Protein AF-A0A2E4SY79-F1 (afdb_monomer)

Solvent-accessible surface area (backbone atoms only — not comparable to full-atom values): 14184 Å² total; per-residue (Å²): 131,58,72,65,60,56,50,52,50,49,53,51,50,53,50,53,52,50,50,52,52,59,65,58,52,56,58,73,49,63,57,72,47,51,71,33,50,34,37,41,34,33,73,85,74,47,73,51,59,19,38,25,42,74,51,56,57,35,41,34,29,36,43,86,64,90,42,77,46,73,58,95,92,40,80,45,66,52,59,60,48,78,46,44,58,89,55,53,81,40,48,58,35,38,39,29,47,68,84,68,57,65,94,61,61,67,61,58,51,51,51,51,52,52,49,53,43,44,64,59,63,54,70,67,60,58,50,55,50,52,53,56,48,52,55,50,54,54,50,51,53,52,50,55,50,50,52,56,51,59,70,72,43,93,65,57,67,74,58,46,52,54,53,50,43,56,55,45,63,74,44,71,56,92,54,93,54,67,57,68,53,80,71,58,64,77,39,56,40,31,40,28,33,36,42,35,53,54,96,90,43,77,46,78,45,54,21,32,28,72,45,70,43,60,57,32,40,25,31,33,71,19,78,40,72,56,91,92,46,77,40,52,20,33,38,40,33,37,47,88,46,38,46,81,78,44,77,52,77,83,75,88,127

Secondary structure (DSSP, 8-state):
--HHHHHHHHHHHHHHHHHHHHHH---HHHHHTTTSEEEEEETTS-EEEEEEEE-SSEEEEEEEEEEEEEETTEEEEEEEEEEEGGGGGGEEEEEEETTTS-S-THHHHHHHHHHHHHHS--HHHHHHHHHHHHHHHHHHHHHHHHHHHHHHS---HHHHHHHHHHHHHTT-S---S-S--HHHHTTTTSEEEEEEEETTEEEEEEEEEEEE-SSEEEEEEEEEEETTEEEEEEEEEETTTEEEEEE------

pLDDT: mean 81.36, std 15.01, range [36.12, 97.19]

Structure (mmCIF, N/CA/C/O backbone):
data_AF-A0A2E4SY79-F1
#
_entry.id   AF-A0A2E4SY79-F1
#
loop_
_atom_site.group_PDB
_atom_site.id
_atom_site.type_symbol
_atom_site.label_atom_id
_atom_site.label_alt_id
_atom_site.label_comp_id
_atom_site.label_asym_id
_atom_site.label_entity_id
_atom_site.label_seq_id
_atom_site.pdbx_PDB_ins_code
_atom_site.Cartn_x
_atom_site.Cartn_y
_atom_site.Cartn_z
_atom_site.occupancy
_atom_site.B_iso_or_equiv
_atom_site.auth_seq_id
_atom_site.auth_comp_id
_atom_site.auth_asym_id
_atom_site.auth_atom_id
_atom_site.pdbx_PDB_model_num
ATOM 1 N N . MET A 1 1 ? 44.634 12.896 -14.868 1.00 61.62 1 MET A N 1
ATOM 2 C CA . MET A 1 1 ? 43.691 12.592 -13.773 1.00 61.62 1 MET A CA 1
ATOM 3 C C . MET A 1 1 ? 43.716 11.089 -13.598 1.00 61.62 1 MET A C 1
ATOM 5 O O . MET A 1 1 ? 43.369 10.386 -14.539 1.00 61.62 1 MET A O 1
ATOM 9 N N . ASP A 1 2 ? 44.257 10.613 -12.481 1.00 82.06 2 ASP A N 1
ATOM 10 C CA . ASP A 1 2 ? 44.567 9.194 -12.297 1.00 82.06 2 ASP A CA 1
ATOM 11 C C . ASP A 1 2 ? 43.294 8.347 -12.347 1.00 82.06 2 ASP A C 1
ATOM 13 O O . ASP A 1 2 ? 42.292 8.680 -11.710 1.00 82.06 2 ASP A O 1
ATOM 17 N N . SER A 1 3 ? 43.329 7.238 -13.092 1.00 85.19 3 SER A N 1
ATOM 18 C CA . SER A 1 3 ? 42.200 6.301 -13.237 1.00 85.19 3 SER A CA 1
ATOM 19 C C . SER A 1 3 ? 41.620 5.864 -11.883 1.00 85.19 3 SER A C 1
ATOM 21 O O . SER A 1 3 ? 40.426 5.584 -11.774 1.00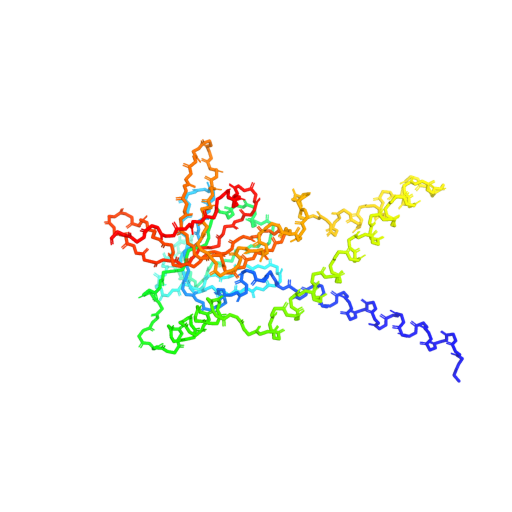 85.19 3 SER A O 1
ATOM 23 N N . PHE A 1 4 ? 42.454 5.852 -10.840 1.00 88.38 4 PHE A N 1
ATOM 24 C CA . PHE A 1 4 ? 42.055 5.587 -9.464 1.00 88.38 4 PHE A CA 1
ATOM 25 C C . PHE A 1 4 ? 41.116 6.665 -8.900 1.00 88.38 4 PHE A C 1
ATOM 27 O O . PHE A 1 4 ? 40.037 6.336 -8.409 1.00 88.38 4 PHE A O 1
ATOM 34 N N . LEU A 1 5 ? 41.467 7.949 -9.041 1.00 90.19 5 LEU A N 1
ATOM 35 C CA . LEU A 1 5 ? 40.639 9.074 -8.592 1.00 90.19 5 LEU A CA 1
ATOM 36 C C . LEU A 1 5 ? 39.273 9.062 -9.293 1.00 90.19 5 LEU A C 1
ATOM 38 O O . LEU A 1 5 ? 38.243 9.248 -8.652 1.00 90.19 5 LEU A O 1
ATOM 42 N N . PHE A 1 6 ? 39.259 8.775 -10.598 1.00 90.12 6 PHE A N 1
ATOM 43 C CA . PHE A 1 6 ? 38.022 8.673 -11.371 1.00 90.12 6 PHE A CA 1
ATOM 44 C C . PHE A 1 6 ? 37.128 7.527 -10.874 1.00 90.12 6 PHE A C 1
ATOM 46 O O . PHE A 1 6 ? 35.934 7.726 -10.660 1.00 90.12 6 PHE A O 1
ATOM 53 N N . SER A 1 7 ? 37.707 6.350 -10.607 1.00 91.06 7 SER A N 1
ATOM 54 C CA . SER A 1 7 ? 36.962 5.209 -10.058 1.00 91.06 7 SER A CA 1
ATOM 55 C C . SER A 1 7 ? 36.395 5.488 -8.660 1.00 91.06 7 SER A C 1
ATOM 57 O O . SER A 1 7 ? 35.239 5.166 -8.391 1.00 91.06 7 SER A O 1
ATOM 59 N N . LEU A 1 8 ? 37.162 6.162 -7.796 1.00 90.75 8 LEU A N 1
ATOM 60 C CA . LEU A 1 8 ? 36.735 6.537 -6.449 1.00 90.75 8 LEU A CA 1
ATOM 61 C C . LEU A 1 8 ? 35.571 7.536 -6.487 1.00 90.75 8 LEU A C 1
ATOM 63 O O . LEU A 1 8 ? 34.591 7.369 -5.758 1.00 90.75 8 LEU A O 1
ATOM 67 N N . ILE A 1 9 ? 35.655 8.537 -7.370 1.00 90.69 9 ILE A N 1
ATOM 68 C CA . ILE A 1 9 ? 34.580 9.511 -7.592 1.00 90.69 9 ILE A CA 1
ATOM 69 C C . ILE A 1 9 ? 33.321 8.797 -8.083 1.00 90.69 9 ILE A C 1
ATOM 71 O O . ILE A 1 9 ? 32.250 9.029 -7.527 1.00 90.69 9 ILE A O 1
ATOM 75 N N . ILE A 1 10 ? 33.434 7.897 -9.066 1.00 90.69 10 ILE A N 1
ATOM 76 C CA . ILE A 1 10 ? 32.281 7.147 -9.581 1.00 90.69 10 ILE A CA 1
ATOM 77 C C . ILE A 1 10 ? 31.607 6.362 -8.461 1.00 90.69 10 ILE A C 1
ATOM 79 O O . ILE A 1 10 ? 30.410 6.543 -8.256 1.00 90.69 10 ILE A O 1
ATOM 83 N N . ILE A 1 11 ? 32.359 5.548 -7.712 1.00 90.56 11 ILE A N 1
ATOM 84 C CA . ILE A 1 11 ? 31.806 4.712 -6.637 1.00 90.56 11 ILE A CA 1
ATOM 85 C C . ILE A 1 11 ? 31.107 5.584 -5.589 1.00 90.56 11 ILE A C 1
ATOM 87 O O . ILE A 1 11 ? 29.967 5.294 -5.217 1.00 90.56 11 ILE A O 1
ATOM 91 N N . SER A 1 12 ? 31.746 6.681 -5.169 1.00 87.25 12 SER A N 1
ATOM 92 C CA . SER A 1 12 ? 31.182 7.628 -4.202 1.00 87.25 12 SER A CA 1
ATOM 93 C C . SER A 1 12 ? 29.873 8.247 -4.704 1.00 87.25 12 SER A C 1
ATOM 95 O O . SER A 1 12 ? 28.855 8.173 -4.014 1.00 87.25 12 SER A O 1
ATOM 97 N N . VAL A 1 13 ? 29.854 8.762 -5.939 1.00 89.12 13 VAL A N 1
ATOM 98 C CA . VAL A 1 13 ? 28.657 9.356 -6.554 1.00 89.12 13 VAL A CA 1
ATOM 99 C C . VAL A 1 13 ? 27.539 8.323 -6.679 1.00 89.12 13 VAL A C 1
ATOM 101 O O . VAL A 1 13 ? 26.413 8.599 -6.264 1.00 89.12 13 VAL A O 1
ATOM 104 N N . THR A 1 14 ? 27.821 7.110 -7.168 1.00 84.31 14 THR A N 1
ATOM 105 C CA . THR A 1 14 ? 26.805 6.044 -7.225 1.00 84.31 14 THR A CA 1
ATOM 106 C C . THR A 1 14 ? 26.281 5.653 -5.846 1.00 84.31 14 THR A C 1
ATOM 108 O O . THR A 1 14 ? 25.086 5.396 -5.712 1.00 84.31 14 THR A O 1
ATOM 111 N N . GLY A 1 15 ? 27.127 5.655 -4.812 1.00 83.50 15 GLY A N 1
ATOM 112 C CA . GLY A 1 15 ? 26.716 5.393 -3.433 1.00 83.50 15 GLY A CA 1
ATOM 113 C C . GLY A 1 15 ? 25.751 6.454 -2.901 1.00 83.50 15 GLY A C 1
ATOM 114 O O . GLY A 1 15 ? 24.689 6.112 -2.378 1.00 83.50 15 GLY A O 1
ATOM 115 N N . VAL A 1 16 ? 26.072 7.737 -3.095 1.00 82.81 16 VAL A N 1
ATOM 116 C CA . VAL A 1 16 ? 25.221 8.866 -2.675 1.00 82.81 16 VAL A CA 1
ATOM 117 C C . VAL A 1 16 ? 23.889 8.857 -3.422 1.00 82.81 16 VAL A C 1
ATOM 119 O O . VAL A 1 16 ? 22.831 8.936 -2.797 1.00 82.81 16 VAL A O 1
ATOM 122 N N . VAL A 1 17 ? 23.920 8.693 -4.748 1.00 82.12 17 VAL A N 1
ATOM 123 C CA . VAL A 1 17 ? 22.707 8.603 -5.577 1.00 82.12 17 VAL A CA 1
ATOM 124 C C . VAL A 1 17 ? 21.850 7.411 -5.147 1.00 82.12 17 VAL A C 1
ATOM 126 O O . VAL A 1 17 ? 20.638 7.549 -4.978 1.00 82.12 17 VAL A O 1
ATOM 129 N N . GLY A 1 18 ? 22.465 6.255 -4.894 1.00 74.69 18 GLY A N 1
ATOM 130 C CA . GLY A 1 18 ? 21.771 5.065 -4.405 1.00 74.69 18 GLY A CA 1
ATOM 131 C C . GLY A 1 18 ? 21.098 5.285 -3.047 1.00 74.69 18 GLY A C 1
ATOM 132 O O . GLY A 1 18 ? 19.928 4.931 -2.875 1.00 74.69 18 GLY A O 1
ATOM 133 N N . ALA A 1 19 ? 21.797 5.913 -2.099 1.00 73.31 19 ALA A N 1
ATOM 134 C CA . ALA A 1 19 ? 21.256 6.247 -0.782 1.00 73.31 19 ALA A CA 1
ATOM 135 C C . ALA A 1 19 ? 20.090 7.243 -0.877 1.00 73.31 19 ALA A C 1
ATOM 137 O O . ALA A 1 19 ? 19.053 7.040 -0.243 1.00 73.31 19 ALA A O 1
ATOM 138 N N . PHE A 1 20 ? 20.213 8.267 -1.724 1.00 74.00 20 PHE A N 1
ATOM 139 C CA . PHE A 1 20 ? 19.167 9.263 -1.947 1.00 74.00 20 PHE A CA 1
ATOM 140 C C . PHE A 1 20 ? 17.898 8.654 -2.561 1.00 74.00 20 PHE A C 1
ATOM 142 O O . PHE A 1 20 ? 16.787 8.887 -2.073 1.00 74.00 20 PHE A O 1
ATOM 149 N N . ILE A 1 21 ? 18.053 7.809 -3.589 1.00 72.75 21 ILE A N 1
ATOM 150 C CA . ILE A 1 21 ? 16.935 7.078 -4.205 1.00 72.75 21 ILE A CA 1
ATOM 151 C C . ILE A 1 21 ? 16.250 6.193 -3.163 1.00 72.75 21 ILE A C 1
ATOM 153 O O . ILE A 1 21 ? 15.021 6.160 -3.089 1.00 72.75 21 ILE A O 1
ATOM 157 N N . LYS A 1 22 ? 17.028 5.494 -2.328 1.00 67.25 22 LYS A N 1
ATOM 158 C CA . LYS A 1 22 ? 16.493 4.626 -1.275 1.00 67.25 22 LYS A CA 1
ATOM 159 C C . LYS A 1 22 ? 15.714 5.414 -0.221 1.00 67.25 22 LYS A C 1
ATOM 161 O O . LYS A 1 22 ? 14.608 5.007 0.122 1.00 67.25 22 LYS A O 1
ATOM 166 N N . GLY A 1 23 ? 16.257 6.540 0.242 1.00 66.06 23 GLY A N 1
ATOM 167 C CA . GLY A 1 23 ? 15.618 7.419 1.226 1.00 66.06 23 GLY A CA 1
ATOM 168 C C . GLY A 1 23 ? 14.367 8.132 0.710 1.00 66.06 23 GLY A C 1
ATOM 169 O O . GLY A 1 23 ? 13.555 8.584 1.510 1.00 66.06 23 GLY A O 1
ATOM 170 N N . SER A 1 24 ? 14.177 8.189 -0.611 1.00 69.88 24 SER A N 1
ATOM 171 C CA . SER A 1 24 ? 13.020 8.829 -1.256 1.00 69.88 24 SER A CA 1
ATOM 172 C C . SER A 1 24 ? 11.986 7.830 -1.786 1.00 69.88 24 SER A C 1
ATOM 174 O O . SER A 1 24 ? 10.920 8.227 -2.269 1.00 69.88 24 SER A O 1
ATOM 176 N N . LYS A 1 25 ? 12.278 6.523 -1.733 1.00 77.56 25 LYS A N 1
ATOM 177 C CA . LYS A 1 25 ? 11.416 5.495 -2.318 1.00 77.56 25 LYS A CA 1
ATOM 178 C C . LYS A 1 25 ? 10.152 5.319 -1.479 1.00 77.56 25 LYS A C 1
ATOM 180 O O . LYS A 1 25 ? 10.198 4.845 -0.349 1.00 77.56 25 LYS A O 1
ATOM 185 N N . LYS A 1 26 ? 9.012 5.643 -2.082 1.00 84.38 26 LYS A N 1
ATOM 186 C CA . LYS A 1 26 ? 7.680 5.364 -1.535 1.00 84.38 26 LYS A CA 1
ATOM 187 C C . LYS A 1 26 ? 7.259 3.941 -1.889 1.00 84.38 26 LYS A C 1
ATOM 189 O O . LYS A 1 26 ? 7.656 3.415 -2.935 1.00 84.38 26 LYS A O 1
ATOM 194 N N . ASP A 1 27 ? 6.433 3.331 -1.045 1.00 89.00 27 ASP A N 1
ATOM 195 C CA . ASP A 1 27 ? 5.821 2.049 -1.379 1.00 89.00 27 ASP A CA 1
ATOM 196 C C . ASP A 1 27 ? 4.918 2.194 -2.616 1.00 89.00 27 ASP A C 1
ATOM 198 O O . ASP A 1 27 ? 4.186 3.176 -2.767 1.00 89.00 27 ASP A O 1
ATOM 202 N N . ARG A 1 28 ? 5.002 1.225 -3.533 1.00 87.75 28 ARG A N 1
ATOM 203 C CA . ARG A 1 28 ? 4.277 1.257 -4.811 1.00 87.75 28 ARG A CA 1
ATOM 204 C C . ARG A 1 28 ? 2.760 1.189 -4.634 1.00 87.75 28 ARG A C 1
ATOM 206 O O . ARG A 1 28 ? 2.076 1.844 -5.413 1.00 87.75 28 ARG A O 1
ATOM 213 N N . CYS A 1 29 ? 2.265 0.445 -3.641 1.00 92.19 29 CYS A N 1
ATOM 214 C CA . CYS A 1 29 ? 0.841 0.326 -3.337 1.00 92.19 29 CYS A CA 1
ATOM 215 C C . CYS A 1 29 ? 0.333 1.632 -2.736 1.00 92.19 29 CYS A C 1
ATOM 217 O O . CYS A 1 29 ? -0.613 2.210 -3.259 1.00 92.19 29 CYS A O 1
ATOM 219 N N . LEU A 1 30 ? 1.026 2.151 -1.713 1.00 93.00 30 LEU A N 1
ATOM 220 C CA . LEU A 1 30 ? 0.660 3.423 -1.085 1.00 93.00 30 LEU A CA 1
ATOM 221 C C . LEU A 1 30 ? 0.611 4.547 -2.120 1.00 93.00 30 LEU A C 1
ATOM 223 O O . LEU A 1 30 ? -0.388 5.252 -2.214 1.00 93.00 30 LEU A O 1
ATOM 227 N N . ARG A 1 31 ? 1.646 4.676 -2.961 1.00 91.62 31 ARG A N 1
ATOM 228 C CA . ARG A 1 31 ? 1.742 5.738 -3.977 1.00 91.62 31 ARG A CA 1
ATOM 229 C C . ARG A 1 31 ? 0.513 5.828 -4.891 1.00 91.62 31 ARG A C 1
ATOM 231 O O . ARG A 1 31 ? 0.231 6.917 -5.377 1.00 91.62 31 ARG A O 1
ATOM 238 N N . ILE A 1 32 ? -0.209 4.731 -5.127 1.00 90.56 32 ILE A N 1
ATOM 239 C CA . ILE A 1 32 ? -1.422 4.729 -5.961 1.00 90.56 32 ILE A CA 1
ATOM 240 C C . ILE A 1 32 ? -2.545 5.563 -5.326 1.00 90.56 32 ILE A C 1
ATOM 242 O O . ILE A 1 32 ? -3.298 6.221 -6.038 1.00 90.56 32 ILE A O 1
ATOM 246 N N . PHE A 1 33 ? -2.621 5.613 -3.996 1.00 91.75 33 PHE A N 1
ATOM 247 C CA . PHE A 1 33 ? -3.603 6.425 -3.274 1.00 91.75 33 PHE A CA 1
ATOM 248 C C . PHE A 1 33 ? -3.126 7.864 -3.007 1.00 91.75 33 PHE A C 1
ATOM 250 O O . PHE A 1 33 ? -3.771 8.614 -2.272 1.00 91.75 33 PHE A O 1
ATOM 257 N N . GLN A 1 34 ? -2.006 8.284 -3.603 1.00 90.88 34 GLN A N 1
ATOM 258 C CA . GLN A 1 34 ? -1.521 9.654 -3.478 1.00 90.88 34 GLN A CA 1
ATOM 259 C C . GLN A 1 34 ? -2.619 10.651 -3.875 1.00 90.88 34 GLN A C 1
ATOM 261 O O . GLN A 1 34 ? -3.139 10.643 -4.990 1.00 90.88 34 GLN A O 1
ATOM 266 N N . SER A 1 35 ? -2.934 11.545 -2.945 1.00 89.50 35 SER A N 1
ATOM 267 C CA . SER A 1 35 ? -3.929 12.605 -3.070 1.00 89.50 35 SER A CA 1
ATOM 268 C C . SER A 1 35 ? -5.374 12.130 -3.296 1.00 89.50 35 SER A C 1
ATOM 270 O O . SER A 1 35 ? -6.184 12.942 -3.758 1.00 89.50 35 SER A O 1
ATOM 272 N N . ARG A 1 36 ? -5.714 10.875 -2.967 1.00 89.25 36 ARG A N 1
ATOM 273 C CA . ARG A 1 36 ? -7.099 10.359 -2.920 1.00 89.25 36 ARG A CA 1
ATOM 274 C C . ARG A 1 36 ? -7.715 10.563 -1.537 1.00 89.25 36 ARG A C 1
ATOM 276 O O . ARG A 1 36 ? -6.980 10.607 -0.543 1.00 89.25 36 ARG A O 1
ATOM 283 N N . LYS A 1 37 ? -9.043 10.669 -1.453 1.00 91.12 37 LYS A N 1
ATOM 284 C CA . LYS A 1 37 ? -9.735 10.594 -0.159 1.00 91.12 37 LYS A CA 1
ATOM 285 C C . LYS A 1 37 ? -9.720 9.153 0.340 1.00 91.12 37 LYS A C 1
ATOM 287 O O . LYS A 1 37 ? -10.104 8.228 -0.377 1.00 91.12 37 LYS A O 1
ATOM 292 N N . CYS A 1 38 ? -9.227 8.971 1.556 1.00 93.00 38 CYS A N 1
ATOM 293 C CA . CYS A 1 38 ? -9.005 7.664 2.152 1.00 93.00 38 CYS A CA 1
ATOM 294 C C . CYS A 1 38 ? -9.477 7.646 3.606 1.00 93.00 38 CYS A C 1
ATOM 296 O O . CYS A 1 38 ? -9.462 8.665 4.294 1.00 93.00 38 CYS A O 1
ATOM 298 N N . HIS A 1 39 ? -9.833 6.455 4.064 1.00 94.31 39 HIS A N 1
ATOM 299 C CA . HIS A 1 39 ? -10.080 6.095 5.448 1.00 94.31 39 HIS A CA 1
ATOM 300 C C . HIS A 1 39 ? -8.962 5.152 5.886 1.00 94.31 39 HIS A C 1
ATOM 302 O O . HIS A 1 39 ? -8.778 4.077 5.314 1.00 94.31 39 HIS A O 1
ATOM 308 N N . LEU A 1 40 ? -8.200 5.577 6.878 1.00 95.88 40 LEU A N 1
ATOM 309 C CA . LEU A 1 40 ? -7.150 4.822 7.533 1.00 95.88 40 LEU A CA 1
ATOM 310 C C . LEU A 1 40 ? -7.745 4.135 8.759 1.00 95.88 40 LEU A C 1
ATOM 312 O O . LEU A 1 40 ? -8.204 4.812 9.678 1.00 95.88 40 LEU A O 1
ATOM 316 N N . TYR A 1 41 ? -7.745 2.806 8.740 1.00 95.06 41 TYR A N 1
ATOM 317 C CA . TYR A 1 41 ? -8.170 1.966 9.855 1.00 95.06 41 TYR A CA 1
ATOM 318 C C . TYR A 1 41 ? -6.930 1.545 10.637 1.00 95.06 41 TYR A C 1
ATOM 320 O O . TYR A 1 41 ? -6.019 0.940 10.059 1.00 95.06 41 TYR A O 1
ATOM 328 N N . LEU A 1 42 ? -6.900 1.882 11.923 1.00 94.25 42 LEU A N 1
ATOM 329 C CA . LEU A 1 42 ? -5.815 1.556 12.842 1.00 94.25 42 LEU A CA 1
ATOM 330 C C . LEU A 1 42 ? -6.229 0.447 13.820 1.00 94.25 42 LEU A C 1
ATOM 332 O O . LEU A 1 42 ? -7.410 0.271 14.120 1.00 94.25 42 LEU A O 1
ATOM 336 N N . SER A 1 43 ? -5.246 -0.273 14.359 1.00 91.06 43 SER A N 1
ATOM 337 C CA . SER A 1 43 ? -5.446 -1.406 15.276 1.00 91.06 43 SER A CA 1
ATOM 338 C C . SER A 1 43 ? -6.105 -1.029 16.603 1.00 91.06 43 SER A C 1
ATOM 340 O O . SER A 1 43 ? -6.680 -1.870 17.288 1.00 91.06 43 SER A O 1
ATOM 342 N N . ASN A 1 44 ? -6.048 0.248 16.977 1.00 87.94 44 ASN A N 1
ATOM 343 C CA . ASN A 1 44 ? -6.735 0.804 18.142 1.00 87.94 44 ASN A CA 1
ATOM 344 C C . ASN A 1 44 ? -8.233 1.086 17.884 1.00 87.94 44 ASN A C 1
ATOM 346 O O . ASN A 1 44 ? -8.876 1.747 18.696 1.00 87.94 44 ASN A O 1
ATOM 350 N N . SER A 1 45 ? -8.794 0.591 16.773 1.00 84.31 45 SER A N 1
ATOM 351 C CA . SER A 1 45 ? -10.166 0.856 16.312 1.00 84.31 45 SER A CA 1
ATOM 352 C C . SER A 1 45 ? -10.450 2.314 15.928 1.00 84.31 45 SER A C 1
ATOM 354 O O . SER A 1 45 ? -11.605 2.670 15.680 1.00 84.31 45 SER A O 1
ATOM 356 N N . GLU A 1 46 ? -9.428 3.169 15.834 1.00 90.12 46 GLU A N 1
ATOM 357 C CA . GLU A 1 46 ? -9.590 4.517 15.301 1.00 90.12 46 GLU A CA 1
ATOM 358 C C . GLU A 1 46 ? -9.681 4.487 13.773 1.00 90.12 46 GLU A C 1
ATOM 360 O O . GLU A 1 46 ? -8.951 3.774 13.077 1.00 90.12 46 GLU A O 1
ATOM 365 N N . ILE A 1 47 ? -10.594 5.303 13.243 1.00 92.94 47 ILE A N 1
ATOM 366 C CA . ILE A 1 47 ? -10.749 5.520 11.807 1.00 92.94 47 ILE A CA 1
ATOM 367 C C . ILE A 1 47 ? -10.480 6.990 11.533 1.00 92.94 47 ILE A C 1
ATOM 369 O O . ILE A 1 47 ? -11.249 7.868 11.932 1.00 92.94 47 ILE A O 1
ATOM 373 N N . ILE A 1 48 ? -9.395 7.251 10.818 1.00 93.81 48 ILE A N 1
ATOM 374 C CA . ILE A 1 48 ? -8.958 8.599 10.463 1.00 93.81 48 ILE A CA 1
ATOM 375 C C . ILE A 1 48 ? -9.185 8.769 8.973 1.00 93.81 48 ILE A C 1
ATOM 377 O O . ILE A 1 48 ? -8.782 7.928 8.176 1.00 93.81 48 ILE A O 1
ATOM 381 N N . TRP A 1 49 ? -9.847 9.841 8.569 1.00 92.69 49 TRP A N 1
ATOM 382 C CA . TRP A 1 49 ? -10.257 10.017 7.185 1.00 92.69 49 TRP A CA 1
ATOM 383 C C . TRP A 1 49 ? -9.816 11.384 6.666 1.00 92.69 49 TRP A C 1
ATOM 385 O O . TRP A 1 49 ? -9.740 12.352 7.415 1.00 92.69 49 TRP A O 1
ATOM 395 N N . GLY A 1 50 ? -9.459 11.452 5.388 1.00 92.44 50 GLY A N 1
ATOM 396 C CA . GLY A 1 50 ? -8.928 12.670 4.785 1.00 92.44 50 GLY A CA 1
ATOM 397 C C . GLY A 1 50 ? -8.266 12.412 3.440 1.00 92.44 50 GLY A C 1
ATOM 398 O O . GLY A 1 50 ? -8.288 11.302 2.903 1.00 92.44 50 GLY A O 1
ATOM 399 N N . LYS A 1 51 ? -7.660 13.448 2.870 1.00 93.12 51 LYS A N 1
ATOM 400 C CA . LYS A 1 51 ? -6.887 13.341 1.633 1.00 93.12 51 LYS A CA 1
ATOM 401 C C . LYS A 1 51 ? -5.471 12.882 1.952 1.00 93.12 51 LYS A C 1
ATOM 403 O O . LYS A 1 51 ? -4.748 13.566 2.673 1.00 93.12 51 LYS A O 1
ATOM 408 N N . MET A 1 52 ? -5.075 11.737 1.403 1.00 94.19 52 MET A N 1
ATOM 409 C CA . MET A 1 52 ? -3.810 11.103 1.765 1.00 94.19 52 MET A CA 1
ATOM 410 C C . MET A 1 52 ? -2.628 11.655 0.960 1.00 94.19 52 MET A C 1
ATOM 412 O O . MET A 1 52 ? -2.685 11.748 -0.263 1.00 94.19 52 MET A O 1
ATOM 416 N N . TYR A 1 53 ? -1.516 11.952 1.622 1.00 94.25 53 TYR A N 1
ATOM 417 C CA . TYR A 1 53 ? -0.238 12.304 1.014 1.00 94.25 53 TYR A CA 1
ATOM 418 C C . TYR A 1 53 ? 0.856 11.425 1.603 1.00 94.25 53 TYR A C 1
ATOM 420 O O . TYR A 1 53 ? 0.972 11.274 2.813 1.00 94.25 53 TYR A O 1
ATOM 428 N N . ILE A 1 54 ? 1.671 10.825 0.740 1.00 92.06 54 ILE A N 1
ATOM 429 C CA . ILE A 1 54 ? 2.697 9.879 1.172 1.00 92.06 54 ILE A CA 1
ATOM 430 C C . ILE A 1 54 ? 4.063 10.506 0.974 1.00 92.06 54 ILE A C 1
ATOM 432 O O . ILE A 1 54 ? 4.399 10.978 -0.118 1.00 92.06 54 ILE A O 1
ATOM 436 N N . THR A 1 55 ? 4.882 10.449 2.012 1.00 88.12 55 THR A N 1
ATOM 437 C CA . THR A 1 55 ? 6.316 10.736 1.959 1.00 88.12 55 THR A CA 1
ATOM 438 C C . THR A 1 55 ? 7.097 9.430 2.119 1.00 88.12 55 THR A C 1
ATOM 440 O O . THR A 1 55 ? 6.514 8.349 2.180 1.00 88.12 55 THR A O 1
ATOM 443 N N . SER A 1 56 ? 8.427 9.480 2.122 1.00 82.38 56 SER A N 1
ATOM 444 C CA . SER A 1 56 ? 9.229 8.273 2.357 1.00 82.38 56 SER A CA 1
ATOM 445 C C . SER A 1 56 ? 9.130 7.744 3.793 1.00 82.38 56 SER A C 1
ATOM 447 O O . SER A 1 56 ? 9.328 6.546 4.007 1.00 82.38 56 SER A O 1
ATOM 449 N N . ASN A 1 57 ? 8.797 8.614 4.753 1.00 86.12 57 ASN A N 1
ATOM 450 C CA . ASN A 1 57 ? 8.849 8.318 6.187 1.00 86.12 57 ASN A CA 1
ATOM 451 C C . ASN A 1 57 ? 7.516 8.523 6.922 1.00 86.12 57 ASN A C 1
ATOM 453 O O . ASN A 1 57 ? 7.459 8.265 8.122 1.00 86.12 57 ASN A O 1
ATOM 457 N N . ALA A 1 58 ? 6.466 8.984 6.241 1.00 92.12 58 ALA A N 1
ATOM 458 C CA . ALA A 1 58 ? 5.161 9.213 6.851 1.00 92.12 58 ALA A CA 1
ATOM 459 C C . ALA A 1 58 ? 4.016 9.178 5.829 1.00 92.12 58 ALA A C 1
ATOM 461 O O . ALA A 1 58 ? 4.213 9.435 4.633 1.00 92.12 58 ALA A O 1
ATOM 462 N N . ILE A 1 59 ? 2.814 8.910 6.331 1.00 95.06 59 ILE A N 1
ATOM 463 C CA . ILE A 1 59 ? 1.535 9.146 5.664 1.00 95.06 59 ILE A CA 1
ATOM 464 C C . ILE A 1 59 ? 0.875 10.340 6.352 1.00 95.06 59 ILE A C 1
ATOM 466 O O . ILE A 1 59 ? 0.707 10.345 7.564 1.00 95.06 59 ILE A O 1
ATOM 470 N N . GLU A 1 60 ? 0.482 11.342 5.580 1.00 95.94 60 GLU A N 1
ATOM 471 C CA . GLU A 1 60 ? -0.301 12.481 6.048 1.00 95.94 60 GLU A CA 1
ATOM 472 C C . GLU A 1 60 ? -1.736 12.355 5.527 1.00 95.94 60 GLU A C 1
ATOM 474 O O . GLU A 1 60 ? -1.952 12.136 4.335 1.00 95.94 60 GLU A O 1
ATOM 479 N N . LEU A 1 61 ? -2.725 12.519 6.399 1.00 95.69 61 LEU A N 1
ATOM 480 C CA . LEU A 1 61 ? -4.134 12.664 6.046 1.00 95.69 61 LEU A CA 1
ATOM 481 C C . LEU A 1 61 ? -4.550 14.097 6.333 1.00 95.69 61 LEU A C 1
ATOM 483 O O . LEU A 1 61 ? -4.687 14.483 7.489 1.00 95.69 61 LEU A O 1
ATOM 487 N N . GLN A 1 62 ? -4.747 14.886 5.282 1.00 94.50 62 GLN A N 1
ATOM 488 C CA . GLN A 1 62 ? -5.304 16.230 5.412 1.00 94.50 62 GLN A CA 1
ATOM 489 C C . GLN A 1 62 ? -6.814 16.125 5.576 1.00 94.50 62 GLN A C 1
ATOM 491 O O . GLN A 1 62 ? -7.491 15.545 4.721 1.00 94.50 62 GLN A O 1
ATOM 496 N N . PHE A 1 63 ? -7.336 16.671 6.667 1.00 92.94 63 PHE A N 1
ATOM 497 C CA . PHE A 1 63 ? -8.768 16.670 6.922 1.00 92.94 63 PHE A CA 1
ATOM 498 C C . PHE A 1 63 ? -9.479 17.579 5.922 1.00 92.94 63 PHE A C 1
ATOM 500 O O . PHE A 1 63 ? -8.969 18.645 5.577 1.00 92.94 63 PHE A O 1
ATOM 507 N N . THR A 1 64 ? -10.645 17.155 5.429 1.00 84.00 64 THR A N 1
ATOM 508 C CA . THR A 1 64 ? -11.469 18.030 4.578 1.00 84.00 64 THR A CA 1
ATOM 509 C C . THR A 1 64 ? -12.441 18.870 5.395 1.00 84.00 64 THR A C 1
ATOM 511 O O . THR A 1 64 ? -12.826 19.942 4.939 1.00 84.00 64 THR A O 1
ATOM 514 N N . ASP A 1 65 ? -12.791 18.410 6.599 1.00 84.50 65 ASP A N 1
ATOM 515 C CA . ASP A 1 65 ? -13.683 19.118 7.513 1.00 84.50 65 ASP A CA 1
ATOM 516 C C . ASP A 1 65 ? -12.895 19.774 8.653 1.00 84.50 65 ASP A C 1
ATOM 518 O O . ASP A 1 65 ? -11.723 19.482 8.895 1.00 84.50 65 ASP A O 1
ATOM 522 N N . ILE A 1 66 ? -13.541 20.691 9.372 1.00 83.56 66 ILE A N 1
ATOM 523 C CA . ILE A 1 66 ? -12.922 21.401 10.493 1.00 83.56 66 ILE A CA 1
ATOM 524 C C . ILE A 1 66 ? -12.934 20.503 11.736 1.00 83.56 66 ILE A C 1
ATOM 526 O O . ILE A 1 66 ? -13.990 20.229 12.304 1.00 83.56 66 ILE A O 1
ATOM 530 N N . HIS A 1 67 ? -11.753 20.120 12.223 1.00 84.56 67 HIS A N 1
ATOM 531 C CA . HIS A 1 67 ? -11.597 19.349 13.459 1.00 84.56 67 HIS A CA 1
ATOM 532 C C . HIS A 1 67 ? -11.212 20.252 14.638 1.00 84.56 67 HIS A C 1
ATOM 534 O O . HIS A 1 67 ? -10.033 20.373 14.977 1.00 84.56 67 HIS A O 1
ATOM 540 N N . LYS A 1 68 ? -12.209 20.878 15.276 1.00 86.00 68 LYS A N 1
ATOM 541 C CA . LYS A 1 68 ? -12.015 21.705 16.481 1.00 86.00 68 LYS A CA 1
ATOM 542 C C . LYS A 1 68 ? -11.590 20.859 17.684 1.00 86.00 68 LYS A C 1
ATOM 544 O O . LYS A 1 68 ? -12.170 19.805 17.946 1.00 86.00 68 LYS A O 1
ATOM 549 N N . LYS A 1 69 ? -10.604 21.339 18.434 1.00 87.38 69 LYS A N 1
ATOM 550 C CA . LYS A 1 69 ? -10.114 20.760 19.688 1.00 87.38 69 LYS A CA 1
ATOM 551 C C . LYS A 1 69 ? -9.770 21.882 20.660 1.00 87.38 69 LYS A C 1
ATOM 553 O O . LYS A 1 69 ? -9.260 22.917 20.249 1.00 87.38 69 LYS A O 1
ATOM 558 N N . THR A 1 70 ? -9.976 21.609 21.940 1.00 86.12 70 THR A N 1
ATOM 559 C CA . THR A 1 70 ? -9.550 22.481 23.036 1.00 86.12 70 THR A CA 1
ATOM 560 C C . THR A 1 70 ? -8.490 21.742 23.843 1.00 86.12 70 THR A C 1
ATOM 562 O O . THR A 1 70 ? -8.659 20.560 24.163 1.00 86.12 70 THR A O 1
ATOM 565 N N . PHE A 1 71 ? -7.371 22.400 24.132 1.00 88.12 71 PHE A N 1
ATOM 566 C CA . PHE A 1 71 ? -6.327 21.885 25.018 1.00 88.12 71 PHE A CA 1
ATOM 567 C C . PHE A 1 71 ? -5.766 23.039 25.842 1.00 88.12 71 PHE A C 1
ATOM 569 O O . PHE A 1 71 ? -5.362 24.044 25.265 1.00 88.12 71 PHE A O 1
ATOM 576 N N . ASN A 1 72 ? -5.744 22.890 27.169 1.00 88.38 72 ASN A N 1
ATOM 577 C CA . ASN A 1 72 ? -5.335 23.943 28.106 1.00 88.38 72 ASN A CA 1
ATOM 578 C C . ASN A 1 72 ? -6.013 25.299 27.808 1.00 88.38 72 ASN A C 1
ATOM 580 O O . ASN A 1 72 ? -5.328 26.304 27.652 1.00 88.38 72 ASN A O 1
ATOM 584 N N . ASP A 1 73 ? -7.343 25.295 27.652 1.00 90.44 73 ASP A N 1
ATOM 585 C CA . ASP A 1 73 ? -8.177 26.475 27.349 1.00 90.44 73 ASP A CA 1
ATOM 586 C C . ASP A 1 73 ? -7.867 27.200 26.023 1.00 90.44 73 ASP A C 1
ATOM 588 O O . ASP A 1 73 ? -8.376 28.290 25.766 1.00 90.44 73 ASP A O 1
ATOM 592 N N . ILE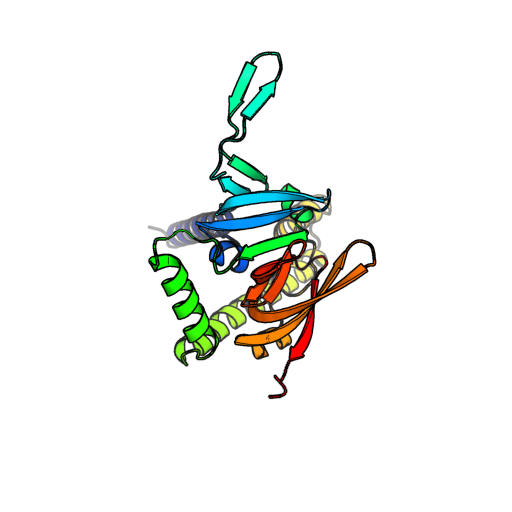 A 1 74 ? -7.066 26.587 25.145 1.00 89.00 74 ILE A N 1
ATOM 593 C CA . ILE A 1 74 ? -6.786 27.090 23.799 1.00 89.00 74 ILE A CA 1
ATOM 594 C C . ILE A 1 74 ? -7.562 26.260 22.781 1.00 89.00 74 ILE A C 1
ATOM 596 O O . ILE A 1 74 ? -7.368 25.044 22.668 1.00 89.00 74 ILE A O 1
ATOM 600 N N . ASP A 1 75 ? -8.397 26.941 22.001 1.00 90.31 75 ASP A N 1
ATOM 601 C CA . ASP A 1 75 ? -9.094 26.364 20.859 1.00 90.31 75 ASP A CA 1
ATOM 602 C C . ASP A 1 75 ? -8.199 26.366 19.619 1.00 90.31 75 ASP A C 1
ATOM 604 O O . ASP A 1 75 ? -7.636 27.387 19.220 1.00 90.31 75 ASP A O 1
ATOM 608 N N . TYR A 1 76 ? -8.097 25.213 18.967 1.00 88.69 76 TYR A N 1
ATOM 609 C CA . TYR A 1 76 ? -7.382 25.061 17.707 1.00 88.69 76 TYR A CA 1
ATOM 610 C C . TYR A 1 76 ? -8.099 24.081 16.780 1.00 88.69 76 TYR A C 1
ATOM 612 O O . TYR A 1 76 ? -8.899 23.242 17.195 1.00 88.69 76 TYR A O 1
ATOM 620 N N . ASN A 1 77 ? -7.783 24.176 15.491 1.00 90.06 77 ASN A N 1
ATOM 621 C CA . ASN A 1 77 ? -8.269 23.247 14.479 1.00 90.06 77 ASN A CA 1
ATOM 622 C C . ASN A 1 77 ? -7.139 22.300 14.093 1.00 90.06 77 ASN A C 1
ATOM 624 O O . ASN A 1 77 ? -6.066 22.747 13.686 1.00 90.06 77 ASN A O 1
ATOM 628 N N . LYS A 1 78 ? -7.375 20.991 14.174 1.00 90.62 78 LYS A N 1
ATOM 629 C CA . LYS A 1 78 ? -6.477 20.031 13.535 1.00 90.62 78 LYS A CA 1
ATOM 630 C C . LYS A 1 78 ? -6.653 20.132 12.021 1.00 90.62 78 LYS A C 1
ATOM 632 O O . LYS A 1 78 ? -7.777 20.095 11.529 1.00 90.62 78 LYS A O 1
ATOM 637 N N . VAL A 1 79 ? -5.541 20.249 11.301 1.00 92.25 79 VAL A N 1
ATOM 638 C CA . VAL A 1 79 ? -5.522 20.351 9.829 1.00 92.25 79 VAL A CA 1
ATOM 639 C C . VAL A 1 79 ? -5.220 18.999 9.189 1.00 92.25 79 VAL A C 1
ATOM 641 O O . VAL A 1 79 ? -5.737 18.673 8.123 1.00 92.25 79 VAL A O 1
ATOM 644 N N . ASN A 1 80 ? -4.394 18.193 9.847 1.00 94.44 80 ASN A N 1
ATOM 645 C CA . ASN A 1 80 ? -4.000 16.887 9.362 1.00 94.44 80 ASN A CA 1
ATOM 646 C C . ASN A 1 80 ? -3.729 15.911 10.512 1.00 94.44 80 ASN A C 1
ATOM 648 O O . ASN A 1 80 ? -3.668 16.274 11.691 1.00 94.44 80 ASN A O 1
ATOM 652 N N . TYR A 1 81 ? -3.566 14.655 10.126 1.00 94.69 81 TYR A N 1
ATOM 653 C CA . TYR A 1 81 ? -2.994 13.593 10.932 1.00 94.69 81 TYR A CA 1
ATOM 654 C C . TYR A 1 81 ? -1.754 13.056 10.223 1.00 94.69 81 TYR A C 1
ATOM 656 O O . TYR A 1 81 ? -1.784 12.847 9.010 1.00 94.69 81 TYR A O 1
ATOM 664 N N . ILE A 1 82 ? -0.670 12.843 10.963 1.00 96.12 82 ILE A N 1
ATOM 665 C CA . ILE A 1 82 ? 0.588 12.321 10.430 1.00 96.12 82 ILE A CA 1
ATOM 666 C C . ILE A 1 82 ? 0.852 10.988 11.118 1.00 96.12 82 ILE A C 1
ATOM 668 O O . ILE A 1 82 ? 1.004 10.954 12.333 1.00 96.12 82 ILE A O 1
ATOM 672 N N . LEU A 1 83 ? 0.918 9.924 10.324 1.00 95.31 83 LEU A N 1
ATOM 673 C CA . LEU A 1 83 ? 1.340 8.597 10.744 1.00 95.31 83 LEU A CA 1
ATOM 674 C C . LEU A 1 83 ? 2.785 8.389 10.303 1.00 95.31 83 LEU A C 1
ATOM 676 O O . LEU A 1 83 ? 3.074 8.365 9.099 1.00 95.31 83 LEU A O 1
ATOM 680 N N . TYR A 1 84 ? 3.704 8.239 11.246 1.00 93.62 84 TYR A N 1
ATOM 681 C CA . TYR A 1 84 ? 5.101 7.974 10.938 1.00 93.62 84 TYR A CA 1
ATOM 682 C C . TYR A 1 84 ? 5.316 6.510 10.571 1.00 93.62 84 TYR A C 1
ATOM 684 O O . TYR A 1 84 ? 4.565 5.612 10.940 1.00 93.62 84 TYR A O 1
ATOM 692 N N . LYS A 1 85 ? 6.392 6.242 9.831 1.00 89.12 85 LYS A N 1
ATOM 693 C CA . LYS A 1 85 ? 6.720 4.897 9.345 1.00 89.12 85 LYS A CA 1
ATOM 694 C C . LYS A 1 85 ? 6.845 3.852 10.459 1.00 89.12 85 LYS A C 1
ATOM 696 O O . LYS A 1 85 ? 6.527 2.692 10.224 1.00 89.12 85 LYS A O 1
ATOM 701 N N . THR A 1 86 ? 7.298 4.251 11.646 1.00 89.25 86 THR A N 1
ATOM 702 C CA . THR A 1 86 ? 7.375 3.384 12.836 1.00 89.25 86 THR A CA 1
ATOM 703 C C . THR A 1 86 ? 6.002 2.910 13.308 1.00 89.25 86 THR A C 1
ATOM 705 O O . THR A 1 86 ? 5.897 1.828 13.869 1.00 89.25 86 THR A O 1
ATOM 708 N N . GLU A 1 87 ? 4.954 3.682 13.026 1.00 91.00 87 GLU A N 1
ATOM 709 C CA . GLU A 1 87 ? 3.564 3.410 13.405 1.00 91.00 87 GLU A CA 1
ATOM 710 C C . GLU A 1 87 ? 2.811 2.652 12.295 1.00 91.00 87 GLU A C 1
ATOM 712 O O . GLU A 1 87 ? 1.661 2.267 12.463 1.00 91.00 87 GLU A O 1
ATOM 717 N N . PHE A 1 88 ? 3.441 2.360 11.146 1.00 90.62 88 PHE A N 1
ATOM 718 C CA . PHE A 1 88 ? 2.767 1.648 10.046 1.00 90.62 88 PHE A CA 1
ATOM 719 C C . PHE A 1 88 ? 2.325 0.229 10.412 1.00 90.62 88 PHE A C 1
ATOM 721 O O . PHE A 1 88 ? 1.457 -0.331 9.744 1.00 90.62 88 PHE A O 1
ATOM 728 N N . VAL A 1 89 ? 2.911 -0.356 11.459 1.00 89.62 89 VAL A N 1
ATOM 729 C CA . VAL A 1 89 ? 2.483 -1.650 12.004 1.00 89.62 89 VAL A CA 1
ATOM 730 C C . VAL A 1 89 ? 1.045 -1.611 12.533 1.00 89.62 89 VAL A C 1
ATOM 732 O O . VAL A 1 89 ? 0.374 -2.639 12.517 1.00 89.62 89 VAL A O 1
ATOM 735 N N . GLU A 1 90 ? 0.564 -0.431 12.935 1.00 92.38 90 GLU A N 1
ATOM 736 C CA . GLU A 1 90 ? -0.789 -0.204 13.450 1.00 92.38 90 GLU A CA 1
ATOM 737 C C . GLU A 1 90 ? -1.833 -0.115 12.335 1.00 92.38 90 GLU A C 1
ATOM 739 O O . GLU A 1 90 ? -3.029 -0.156 12.608 1.00 92.38 90 GLU A O 1
ATOM 744 N N . ILE A 1 91 ? -1.415 -0.003 11.068 1.00 94.69 91 ILE A N 1
ATOM 74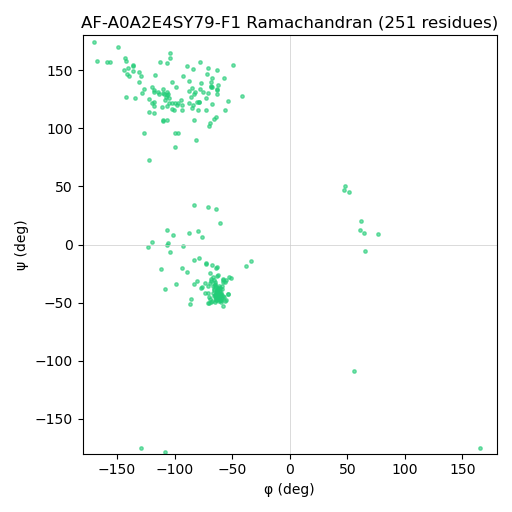5 C CA . ILE A 1 91 ? -2.346 0.042 9.941 1.00 94.69 91 ILE A CA 1
ATOM 746 C C . ILE A 1 91 ? -3.018 -1.322 9.813 1.00 94.69 91 ILE A C 1
ATOM 748 O O . ILE A 1 91 ? -2.360 -2.322 9.539 1.00 94.69 91 ILE A O 1
ATOM 752 N N . GLU A 1 92 ? -4.343 -1.360 9.912 1.00 95.12 92 GLU A N 1
ATOM 753 C CA . GLU A 1 92 ? -5.121 -2.548 9.567 1.00 95.12 92 GLU A CA 1
ATOM 754 C C . GLU A 1 92 ? -5.433 -2.585 8.076 1.00 95.12 92 GLU A C 1
ATOM 756 O O . GLU A 1 92 ? -5.287 -3.621 7.433 1.00 95.12 92 GLU A O 1
ATOM 761 N N . LYS A 1 93 ? -5.891 -1.458 7.522 1.00 95.75 93 LYS A N 1
ATOM 762 C CA . LYS A 1 93 ? -6.191 -1.272 6.096 1.00 95.75 93 LYS A CA 1
ATOM 763 C C . LYS A 1 93 ? -6.389 0.206 5.773 1.00 95.75 93 LYS A C 1
ATOM 765 O O . LYS A 1 93 ? -6.732 1.012 6.636 1.00 95.75 93 LYS A O 1
ATOM 770 N N . ILE A 1 94 ? -6.221 0.555 4.503 1.00 96.56 94 ILE A N 1
ATOM 771 C CA . ILE A 1 94 ? -6.520 1.887 3.969 1.00 96.56 94 ILE A CA 1
ATOM 772 C C . ILE A 1 94 ? -7.580 1.719 2.889 1.00 96.56 94 ILE A C 1
ATOM 774 O O . ILE A 1 94 ? -7.358 0.997 1.921 1.00 96.56 94 ILE A O 1
ATOM 778 N N . VAL A 1 95 ? -8.721 2.382 3.048 1.00 95.38 95 VAL A N 1
ATOM 779 C CA . VAL A 1 95 ? -9.890 2.254 2.170 1.00 95.38 95 VAL A CA 1
ATOM 780 C C . VAL A 1 95 ? -10.115 3.569 1.434 1.00 95.38 95 VAL A C 1
ATOM 782 O O . VAL A 1 95 ? -10.180 4.621 2.061 1.00 95.38 95 VAL A O 1
ATOM 785 N N . SER A 1 96 ? -10.264 3.531 0.115 1.00 93.12 96 SER A N 1
ATOM 786 C CA . SER A 1 96 ? -10.644 4.685 -0.704 1.00 93.12 96 SER A CA 1
ATOM 787 C C . SER A 1 96 ? -11.922 4.355 -1.468 1.00 93.12 96 SER A C 1
ATOM 789 O O . SER A 1 96 ? -11.944 3.447 -2.297 1.00 93.12 96 SER A O 1
ATOM 791 N N . PHE A 1 97 ? -13.010 5.055 -1.155 1.00 90.06 97 PHE A N 1
ATOM 792 C CA . PHE A 1 97 ? -14.316 4.823 -1.771 1.00 90.06 97 PHE A CA 1
ATOM 793 C C . PHE A 1 97 ? -14.383 5.440 -3.169 1.00 90.06 97 PHE A C 1
ATOM 795 O O . PHE A 1 97 ? -14.031 6.608 -3.346 1.00 90.06 97 PHE A O 1
ATOM 802 N N . VAL A 1 98 ? -14.892 4.681 -4.146 1.00 82.31 98 VAL A N 1
ATOM 803 C CA . VAL A 1 98 ? -14.899 5.078 -5.569 1.00 82.31 98 VAL A CA 1
ATOM 804 C C . VAL A 1 98 ? -15.646 6.392 -5.812 1.00 82.31 98 VAL A C 1
ATOM 806 O O . VAL A 1 98 ? -15.216 7.200 -6.628 1.00 82.31 98 VAL A O 1
ATOM 809 N N . ASN A 1 99 ? -16.720 6.633 -5.058 1.00 71.00 99 ASN A N 1
ATOM 810 C CA . ASN A 1 99 ? -17.626 7.766 -5.267 1.00 71.00 99 ASN A CA 1
ATOM 811 C C . ASN A 1 99 ? -17.394 8.936 -4.295 1.00 71.00 99 ASN A C 1
ATOM 813 O O . ASN A 1 99 ? -18.211 9.852 -4.241 1.00 71.00 99 ASN A O 1
ATOM 817 N N . CYS A 1 100 ? -16.331 8.904 -3.484 1.00 62.22 100 CYS A N 1
ATOM 818 C CA . CYS A 1 100 ? -16.070 9.959 -2.498 1.00 62.22 100 CYS A CA 1
ATOM 819 C C . CYS A 1 100 ? -15.131 11.061 -3.005 1.00 62.22 100 CYS A C 1
ATOM 821 O O . CYS A 1 100 ? -15.121 12.156 -2.430 1.00 62.22 100 CYS A O 1
ATOM 823 N N . ASP A 1 101 ? -14.340 10.794 -4.047 1.00 57.72 101 ASP A N 1
ATOM 824 C CA . ASP A 1 101 ? -13.500 11.816 -4.670 1.00 57.72 101 ASP A CA 1
ATOM 825 C C . ASP A 1 101 ? -14.392 12.913 -5.279 1.00 57.72 101 ASP A C 1
ATOM 827 O O . ASP A 1 101 ? -15.413 12.631 -5.898 1.00 57.72 101 ASP A O 1
ATOM 831 N N . ASP A 1 102 ? -14.038 14.174 -5.011 1.00 53.28 102 ASP A N 1
ATOM 832 C CA . ASP A 1 102 ? -14.859 15.353 -5.305 1.00 53.28 102 ASP A CA 1
ATOM 833 C C . ASP A 1 102 ? -15.397 15.395 -6.743 1.00 53.28 102 ASP A C 1
ATOM 835 O O . ASP A 1 102 ? -14.750 14.922 -7.673 1.00 53.28 102 ASP A O 1
ATOM 839 N N . ILE A 1 103 ? -16.520 16.108 -6.887 1.00 49.88 103 ILE A N 1
ATOM 840 C CA . ILE A 1 103 ? -17.299 16.556 -8.068 1.00 49.88 103 ILE A CA 1
ATOM 841 C C . ILE A 1 103 ? -16.474 16.895 -9.342 1.00 49.88 103 ILE A C 1
ATOM 843 O O . ILE A 1 103 ? -17.010 16.985 -10.444 1.00 49.88 103 ILE A O 1
ATOM 847 N N . ASN A 1 104 ? -15.154 17.040 -9.228 1.00 47.59 104 ASN A N 1
ATOM 848 C CA . ASN A 1 104 ? -14.216 17.169 -10.335 1.00 47.59 104 ASN A CA 1
ATOM 849 C C . ASN A 1 104 ? -13.868 15.788 -10.930 1.00 47.59 104 ASN A C 1
ATOM 851 O O . ASN A 1 104 ? -12.871 15.171 -10.552 1.00 47.59 104 ASN A O 1
ATOM 855 N N . ASN A 1 105 ? -14.660 15.356 -11.917 1.00 53.88 105 ASN A N 1
ATOM 856 C CA . ASN A 1 105 ? -14.586 14.107 -12.706 1.00 53.88 105 ASN A CA 1
ATOM 857 C C . ASN A 1 105 ? -13.183 13.570 -13.097 1.00 53.88 105 ASN A C 1
ATOM 859 O O . ASN A 1 105 ? -13.045 12.390 -13.403 1.00 53.88 105 ASN A O 1
ATOM 863 N N . ILE A 1 106 ? -12.128 14.388 -13.052 1.00 59.25 106 ILE A N 1
ATOM 864 C CA . ILE A 1 106 ? -10.763 14.076 -13.511 1.00 59.25 106 ILE A CA 1
ATOM 865 C C . ILE A 1 106 ? -10.125 12.886 -12.765 1.00 59.25 106 ILE A C 1
ATOM 867 O O . ILE A 1 106 ? -9.385 12.100 -13.359 1.00 59.25 106 ILE A O 1
ATOM 871 N N . LYS A 1 107 ? -10.361 12.735 -11.453 1.00 66.12 107 LYS A N 1
ATOM 872 C CA . LYS A 1 107 ? -9.756 11.632 -10.672 1.00 66.12 107 LYS A CA 1
ATOM 873 C C . LYS A 1 107 ? -10.522 10.321 -10.780 1.00 66.12 107 LYS A C 1
ATOM 875 O O . LYS A 1 107 ? -9.901 9.261 -10.799 1.00 66.12 107 LYS A O 1
ATOM 880 N N . SER A 1 108 ? -11.843 10.405 -10.896 1.00 66.19 108 SER A N 1
ATOM 881 C CA . SER A 1 108 ? -12.665 9.242 -11.223 1.00 66.19 108 SER A CA 1
ATOM 882 C C . SER A 1 108 ? -12.273 8.699 -12.603 1.00 66.19 108 SER A C 1
ATOM 884 O O . SER A 1 108 ? -11.977 7.515 -12.750 1.00 66.19 108 SER A O 1
ATOM 886 N N . GLU A 1 109 ? -12.092 9.588 -13.585 1.00 66.88 109 GLU A N 1
ATOM 887 C CA . GLU A 1 109 ? -11.650 9.220 -14.932 1.00 66.88 109 GLU A CA 1
ATOM 888 C C . GLU A 1 109 ? -10.242 8.598 -14.942 1.00 66.88 109 GLU A C 1
ATOM 890 O O . GLU A 1 109 ? -10.004 7.589 -15.610 1.00 66.88 109 GLU A O 1
ATOM 895 N N . SER A 1 110 ? -9.295 9.132 -14.159 1.00 78.19 110 SER A N 1
ATOM 896 C CA . SER A 1 110 ? -7.950 8.546 -14.074 1.00 78.19 110 SER A CA 1
ATOM 897 C C . SER A 1 110 ? -7.957 7.154 -13.433 1.00 78.19 110 SER A C 1
ATOM 899 O O . SER A 1 110 ? -7.275 6.254 -13.934 1.00 78.19 110 SER A O 1
ATOM 901 N N . ARG A 1 111 ? -8.775 6.937 -12.395 1.00 84.69 111 ARG A N 1
ATOM 902 C CA . ARG A 1 111 ? -9.023 5.618 -11.793 1.00 84.69 111 ARG A CA 1
ATOM 903 C C . ARG A 1 111 ? -9.638 4.650 -12.805 1.00 84.69 111 ARG A C 1
ATOM 905 O O . ARG A 1 111 ? -9.152 3.527 -12.937 1.00 84.69 111 ARG A O 1
ATOM 912 N N . GLU A 1 112 ? -10.654 5.062 -13.555 1.00 83.00 112 GLU A N 1
ATOM 913 C CA . GLU A 1 112 ? -11.265 4.213 -14.585 1.00 83.00 112 GLU A CA 1
ATOM 914 C C . GLU A 1 112 ? -10.269 3.825 -15.682 1.00 83.00 112 GLU A C 1
ATOM 916 O O . GLU A 1 112 ? -10.205 2.665 -16.096 1.00 83.00 112 GLU A O 1
ATOM 921 N N . LEU A 1 113 ? -9.445 4.769 -16.142 1.00 84.75 113 LEU A N 1
ATOM 922 C CA . LEU A 1 113 ? -8.377 4.491 -17.103 1.00 84.75 113 LEU A CA 1
ATOM 923 C C . LEU A 1 113 ? -7.334 3.528 -16.522 1.00 84.75 113 LEU A C 1
ATOM 925 O O . LEU A 1 113 ? -6.844 2.645 -17.230 1.00 84.75 113 LEU A O 1
ATOM 929 N N . GLU A 1 114 ? -6.989 3.669 -15.241 1.00 85.69 114 GLU A N 1
ATOM 930 C CA . GLU A 1 114 ? -6.111 2.733 -14.537 1.00 85.69 114 GLU A CA 1
ATOM 931 C C . GLU A 1 114 ? -6.702 1.328 -14.443 1.00 85.69 114 GLU A C 1
ATOM 933 O O . GLU A 1 114 ? -5.944 0.362 -14.570 1.00 85.69 114 GLU A O 1
ATOM 938 N N . LEU A 1 115 ? -8.009 1.211 -14.204 1.00 86.25 115 LEU A N 1
ATOM 939 C CA . LEU A 1 115 ? -8.725 -0.059 -14.144 1.00 86.25 115 LEU A CA 1
ATOM 940 C C . LEU A 1 115 ? -8.795 -0.702 -15.533 1.00 86.25 115 LEU A C 1
ATOM 942 O O . LEU A 1 115 ? -8.414 -1.858 -15.690 1.00 86.25 115 LEU A O 1
ATOM 946 N N . LYS A 1 116 ? -9.147 0.057 -16.577 1.00 87.38 116 LYS A N 1
ATOM 947 C CA . LYS A 1 116 ? -9.149 -0.430 -17.970 1.00 87.38 116 LYS A CA 1
ATOM 948 C C . LYS A 1 116 ? -7.778 -0.965 -18.387 1.00 87.38 116 LYS A C 1
ATOM 950 O O . LYS A 1 116 ? -7.688 -2.054 -18.950 1.00 87.38 116 LYS A O 1
ATOM 955 N N . LYS A 1 117 ? -6.701 -0.238 -18.065 1.00 87.38 117 LYS A N 1
ATOM 956 C CA . LYS A 1 117 ? -5.313 -0.671 -18.323 1.00 87.38 117 LYS A CA 1
ATOM 957 C C . LYS A 1 117 ? -4.887 -1.863 -17.465 1.00 87.38 117 LYS A C 1
ATOM 959 O O . LYS A 1 117 ? -4.019 -2.623 -17.884 1.00 87.38 117 LYS A O 1
ATOM 964 N N . LEU A 1 118 ? -5.446 -2.004 -16.263 1.00 88.00 118 LEU A N 1
ATOM 965 C CA . LEU A 1 118 ? -5.188 -3.143 -15.384 1.00 88.00 118 LEU A CA 1
ATOM 966 C C . LEU A 1 118 ? -5.823 -4.422 -15.937 1.00 88.00 118 LEU A C 1
ATOM 968 O O . LEU A 1 118 ? -5.164 -5.457 -15.953 1.00 88.00 118 LEU A O 1
ATOM 972 N N . LEU A 1 119 ? -7.073 -4.335 -16.396 1.00 85.38 119 LEU A N 1
ATOM 973 C CA . LEU A 1 119 ? -7.816 -5.457 -16.972 1.00 85.38 119 LEU A CA 1
ATOM 974 C C . LEU A 1 119 ? -7.261 -5.850 -18.348 1.00 85.38 119 LEU A C 1
ATOM 976 O O . LEU A 1 119 ? -7.166 -7.032 -18.665 1.00 85.38 119 LEU A O 1
ATOM 980 N N . ASN A 1 120 ? -6.813 -4.864 -19.133 1.00 86.62 120 ASN A N 1
ATOM 981 C CA . ASN A 1 120 ? -6.246 -5.063 -20.467 1.00 86.62 120 ASN A CA 1
ATOM 982 C C . ASN A 1 120 ? -4.816 -4.498 -20.574 1.00 86.62 120 ASN A C 1
ATOM 984 O O . ASN A 1 120 ? -4.595 -3.457 -21.196 1.00 86.62 120 ASN A O 1
ATOM 988 N N . PRO A 1 121 ? -3.817 -5.161 -19.963 1.00 84.62 121 PRO A N 1
ATOM 989 C CA . PRO A 1 121 ? -2.450 -4.658 -19.944 1.00 84.62 121 PRO A CA 1
ATOM 990 C C . PRO A 1 121 ? -1.732 -4.850 -21.284 1.00 84.62 121 PRO A C 1
ATOM 992 O O . PRO A 1 121 ? -1.648 -5.962 -21.817 1.00 84.62 121 PRO A O 1
ATOM 995 N N . ASN A 1 122 ? -1.108 -3.774 -21.769 1.00 86.56 122 ASN A N 1
ATOM 996 C CA . ASN A 1 122 ? -0.283 -3.780 -22.979 1.00 86.56 122 ASN A CA 1
ATOM 997 C C . ASN A 1 122 ? 0.947 -4.698 -22.832 1.00 86.56 122 ASN A C 1
ATOM 999 O O . ASN A 1 122 ? 1.522 -4.830 -21.747 1.00 86.56 122 ASN A O 1
ATOM 1003 N N . PHE A 1 123 ? 1.418 -5.271 -23.945 1.00 83.81 123 PHE A N 1
ATOM 1004 C CA . PHE A 1 123 ? 2.589 -6.162 -23.974 1.00 83.81 123 PHE A CA 1
ATOM 1005 C C . PHE A 1 123 ? 3.844 -5.536 -23.336 1.00 83.81 123 PHE A C 1
ATOM 1007 O O . PHE A 1 123 ? 4.507 -6.176 -22.521 1.00 83.81 123 PHE A O 1
ATOM 1014 N N . PHE A 1 124 ? 4.121 -4.258 -23.619 1.00 84.31 124 PHE A N 1
ATOM 1015 C CA . PHE A 1 124 ? 5.261 -3.534 -23.043 1.00 84.31 124 PHE A CA 1
ATOM 1016 C C . PHE A 1 124 ? 5.192 -3.410 -21.517 1.00 84.31 124 PHE A C 1
ATOM 1018 O O . PHE A 1 124 ? 6.208 -3.559 -20.844 1.00 84.31 124 PHE A O 1
ATOM 1025 N N . VAL A 1 125 ? 3.997 -3.195 -20.956 1.00 82.19 125 VAL A N 1
ATOM 1026 C CA . VAL A 1 125 ? 3.802 -3.111 -19.499 1.00 82.19 125 VAL A CA 1
ATOM 1027 C C . VAL A 1 125 ? 4.123 -4.457 -18.854 1.00 82.19 125 VAL A C 1
ATOM 1029 O O . VAL A 1 125 ? 4.846 -4.508 -17.859 1.00 82.19 125 VAL A O 1
ATOM 1032 N N . LYS A 1 126 ? 3.663 -5.559 -19.462 1.00 82.88 126 LYS A N 1
ATOM 1033 C CA . LYS A 1 126 ? 3.995 -6.920 -19.012 1.00 82.88 126 LYS A CA 1
ATOM 1034 C C . LYS A 1 126 ? 5.502 -7.182 -19.076 1.00 82.88 126 LYS A C 1
ATOM 1036 O O . LYS A 1 126 ? 6.058 -7.768 -18.152 1.00 82.88 126 LYS A O 1
ATOM 1041 N N . PHE A 1 127 ? 6.165 -6.750 -20.147 1.00 83.31 127 PHE A N 1
ATOM 1042 C CA . PHE A 1 127 ? 7.599 -6.963 -20.343 1.00 83.31 127 PHE A CA 1
ATOM 1043 C C . PHE A 1 127 ? 8.463 -6.162 -19.358 1.00 83.31 127 PHE A C 1
ATOM 1045 O O . PHE A 1 127 ? 9.309 -6.741 -18.679 1.00 83.31 127 PHE A O 1
ATOM 1052 N N . LEU A 1 128 ? 8.205 -4.859 -19.202 1.00 85.50 128 LEU A N 1
ATOM 1053 C CA . LEU A 1 128 ? 8.917 -4.015 -18.235 1.00 85.50 128 LEU A CA 1
ATOM 1054 C C . LEU A 1 128 ? 8.759 -4.536 -16.805 1.00 85.50 128 LEU A C 1
ATOM 1056 O O . LEU A 1 128 ? 9.715 -4.539 -16.032 1.00 85.50 128 LEU A O 1
ATOM 1060 N N . ARG A 1 129 ? 7.569 -5.042 -16.464 1.00 83.44 129 ARG A N 1
ATOM 1061 C CA . ARG A 1 129 ? 7.308 -5.655 -15.161 1.00 83.44 129 ARG A CA 1
ATOM 1062 C C . ARG A 1 129 ? 8.189 -6.888 -14.921 1.00 83.44 129 ARG A C 1
ATOM 1064 O O . ARG A 1 129 ? 8.791 -6.987 -13.856 1.00 83.44 129 ARG A O 1
ATOM 1071 N N . LYS A 1 130 ? 8.373 -7.756 -15.925 1.00 84.62 130 LYS A N 1
ATOM 1072 C CA . LYS A 1 130 ? 9.308 -8.898 -15.849 1.00 84.62 130 LYS A CA 1
ATOM 1073 C C . LYS A 1 130 ? 10.763 -8.464 -15.650 1.00 84.62 130 LYS A C 1
ATOM 1075 O O . LYS A 1 130 ? 11.466 -9.090 -14.864 1.00 84.62 130 LYS A O 1
ATOM 1080 N N . ILE A 1 131 ? 11.202 -7.391 -16.312 1.00 82.31 131 ILE A N 1
ATOM 1081 C CA . ILE A 1 131 ? 12.557 -6.843 -16.130 1.00 82.31 131 ILE A CA 1
ATOM 1082 C C . ILE A 1 131 ? 12.761 -6.381 -14.684 1.00 82.31 131 ILE A C 1
ATOM 1084 O O . ILE A 1 131 ? 13.749 -6.746 -14.051 1.00 82.31 131 ILE A O 1
ATOM 1088 N N . VAL A 1 132 ? 11.817 -5.609 -14.139 1.00 80.69 132 VAL A N 1
ATOM 1089 C CA . VAL A 1 132 ? 11.897 -5.121 -12.753 1.00 80.69 132 VAL A CA 1
ATOM 1090 C C . VAL A 1 132 ? 11.958 -6.286 -11.761 1.00 80.69 132 VAL A C 1
ATOM 1092 O O . VAL A 1 132 ? 12.755 -6.253 -10.826 1.00 80.69 132 VAL A O 1
ATOM 1095 N N . ILE A 1 133 ? 11.152 -7.327 -11.977 1.00 78.62 133 ILE A N 1
ATOM 1096 C CA . ILE A 1 133 ? 11.174 -8.547 -11.160 1.00 78.62 133 ILE A CA 1
ATOM 1097 C C . ILE A 1 133 ? 12.534 -9.238 -11.228 1.00 78.62 133 ILE A C 1
ATOM 1099 O O . ILE A 1 133 ? 13.090 -9.568 -10.185 1.00 78.62 133 ILE A O 1
ATOM 1103 N N . PHE A 1 134 ? 13.082 -9.426 -12.430 1.00 81.62 134 PHE A N 1
ATOM 1104 C CA . PHE A 1 134 ? 14.381 -10.066 -12.621 1.00 81.62 134 PHE A CA 1
ATOM 1105 C C . PHE A 1 134 ? 15.479 -9.360 -11.815 1.00 81.62 134 PHE A C 1
ATOM 1107 O O . PHE A 1 134 ? 16.202 -10.009 -11.064 1.00 81.62 134 PHE A O 1
ATOM 1114 N N . PHE A 1 135 ? 15.550 -8.028 -11.887 1.00 76.31 135 PHE A N 1
ATOM 1115 C CA . PHE A 1 135 ? 16.527 -7.263 -11.110 1.00 76.31 135 PHE A CA 1
ATOM 1116 C C . PHE A 1 135 ? 16.309 -7.358 -9.595 1.00 76.31 135 PHE A C 1
ATOM 1118 O O . PHE A 1 135 ? 17.292 -7.365 -8.856 1.00 76.31 135 PHE A O 1
ATOM 1125 N N . ASN A 1 136 ? 15.062 -7.455 -9.119 1.00 73.12 136 ASN A N 1
ATOM 1126 C CA . ASN A 1 136 ? 14.796 -7.673 -7.693 1.00 73.12 136 ASN A CA 1
ATOM 1127 C C . ASN A 1 136 ? 15.288 -9.053 -7.235 1.00 73.12 136 ASN A C 1
ATOM 1129 O O . ASN A 1 136 ? 15.976 -9.130 -6.227 1.00 73.12 136 ASN A O 1
ATOM 1133 N N . ILE A 1 137 ? 15.025 -10.112 -8.007 1.00 77.00 137 ILE A N 1
ATOM 1134 C CA . ILE A 1 137 ? 15.499 -11.471 -7.695 1.00 77.00 137 ILE A CA 1
ATOM 1135 C C . ILE A 1 137 ? 17.033 -11.523 -7.676 1.00 77.00 137 ILE A C 1
ATOM 1137 O O . ILE A 1 137 ? 17.623 -12.070 -6.750 1.00 77.00 137 ILE A O 1
ATOM 1141 N N . VAL A 1 138 ? 17.692 -10.923 -8.673 1.00 76.62 138 VAL A N 1
ATOM 1142 C CA . VAL A 1 138 ? 19.163 -10.857 -8.734 1.00 76.62 138 VAL A CA 1
ATOM 1143 C C . VAL A 1 138 ? 19.727 -10.109 -7.528 1.00 76.62 138 VAL A C 1
ATOM 1145 O O . VAL A 1 138 ? 20.693 -10.558 -6.917 1.00 76.62 138 VAL A O 1
ATOM 1148 N N . LYS A 1 139 ? 19.119 -8.974 -7.169 1.00 75.31 139 LYS A N 1
ATOM 1149 C CA . LYS A 1 139 ? 19.512 -8.182 -6.002 1.00 75.31 139 LYS A CA 1
ATOM 1150 C C . LYS A 1 139 ? 19.391 -8.994 -4.710 1.00 75.31 139 LYS A C 1
ATOM 1152 O O . LYS A 1 139 ? 20.331 -8.979 -3.919 1.00 75.31 139 LYS A O 1
ATOM 1157 N N . ASP A 1 140 ? 18.269 -9.678 -4.510 1.00 70.38 140 ASP A N 1
ATOM 1158 C CA . ASP A 1 140 ? 18.015 -10.478 -3.309 1.00 70.38 140 ASP A CA 1
ATOM 1159 C C . ASP A 1 140 ? 19.027 -11.639 -3.218 1.00 70.38 140 ASP A C 1
ATOM 1161 O O . ASP A 1 140 ? 19.702 -11.785 -2.202 1.00 70.38 140 ASP A O 1
ATOM 1165 N N . ALA A 1 141 ? 19.286 -12.346 -4.325 1.00 76.56 141 ALA A N 1
ATOM 1166 C CA . ALA A 1 141 ? 20.303 -13.400 -4.382 1.00 76.56 141 ALA A CA 1
ATOM 1167 C C . ALA A 1 141 ? 21.728 -12.898 -4.065 1.00 76.56 141 ALA A C 1
ATOM 1169 O O . ALA A 1 141 ? 22.488 -13.578 -3.375 1.00 76.56 141 ALA A O 1
ATOM 1170 N N . ILE A 1 142 ? 22.108 -11.702 -4.536 1.00 74.75 142 ILE A N 1
ATOM 1171 C CA . ILE A 1 142 ? 23.406 -11.088 -4.199 1.00 74.75 142 ILE A CA 1
ATOM 1172 C C . ILE A 1 142 ? 23.497 -10.810 -2.695 1.00 74.75 142 ILE A C 1
ATOM 1174 O O . ILE A 1 142 ? 24.547 -11.055 -2.097 1.00 74.75 142 ILE A O 1
ATOM 1178 N N . PHE A 1 143 ? 22.422 -10.315 -2.075 1.00 70.50 143 PHE A N 1
ATOM 1179 C CA . PHE A 1 143 ? 22.399 -10.065 -0.633 1.00 70.50 143 PHE A CA 1
ATOM 1180 C C . PHE A 1 143 ? 22.482 -11.348 0.185 1.00 70.50 143 PHE A C 1
ATOM 1182 O O . PHE A 1 143 ? 23.254 -11.388 1.143 1.00 70.50 143 PHE A O 1
ATOM 1189 N N . ASP A 1 144 ? 21.777 -12.401 -0.219 1.00 69.75 144 ASP A N 1
ATOM 1190 C CA . ASP A 1 144 ? 21.836 -13.701 0.450 1.00 69.75 144 ASP A CA 1
ATOM 1191 C C . ASP A 1 144 ? 23.246 -14.301 0.392 1.00 69.75 144 ASP A C 1
ATOM 1193 O O . ASP A 1 144 ? 23.778 -14.786 1.394 1.00 69.75 144 ASP A O 1
ATOM 1197 N N . ILE A 1 145 ? 23.905 -14.214 -0.768 1.00 71.56 145 ILE A N 1
ATOM 1198 C CA . ILE A 1 145 ? 25.297 -14.650 -0.927 1.00 71.56 145 ILE A CA 1
ATOM 1199 C C . ILE A 1 145 ? 26.229 -13.794 -0.060 1.00 71.56 145 ILE A C 1
ATOM 1201 O O . ILE A 1 145 ? 27.068 -14.345 0.655 1.00 71.56 145 ILE A O 1
ATOM 1205 N N . ALA A 1 146 ? 26.081 -12.467 -0.077 1.00 67.94 146 ALA A N 1
ATOM 1206 C CA . ALA A 1 146 ? 26.905 -11.563 0.723 1.00 67.94 146 ALA A CA 1
ATOM 1207 C C . ALA A 1 146 ? 26.762 -11.837 2.230 1.00 67.94 146 ALA A C 1
ATOM 1209 O O . ALA A 1 146 ? 27.772 -11.947 2.928 1.00 67.94 146 ALA A O 1
ATOM 1210 N N . GLY A 1 147 ? 25.534 -12.031 2.720 1.00 66.31 147 GLY A N 1
ATOM 1211 C CA . GLY A 1 147 ? 25.255 -12.391 4.111 1.00 66.31 147 GLY A CA 1
ATOM 1212 C C . GLY A 1 147 ? 25.875 -13.733 4.505 1.00 66.31 147 GLY A C 1
ATOM 1213 O O . GLY A 1 147 ? 26.520 -13.835 5.550 1.00 66.31 147 GLY A O 1
ATOM 1214 N N . ASN A 1 148 ? 25.772 -14.744 3.638 1.00 67.50 148 ASN A N 1
ATOM 1215 C CA . ASN A 1 148 ? 26.343 -16.076 3.867 1.00 67.50 148 ASN A CA 1
ATOM 1216 C C . ASN A 1 148 ? 27.879 -16.109 3.826 1.00 67.50 148 ASN A C 1
ATOM 1218 O O . ASN A 1 148 ? 28.506 -16.891 4.543 1.00 67.50 148 ASN A O 1
ATOM 1222 N N . VAL A 1 149 ? 28.511 -15.277 2.999 1.00 69.12 149 VAL A N 1
ATOM 1223 C CA . VAL A 1 149 ? 29.976 -15.139 2.965 1.00 69.12 149 VAL A CA 1
ATOM 1224 C C . VAL A 1 149 ? 30.466 -14.361 4.187 1.00 69.12 149 VAL A C 1
ATOM 1226 O O . VAL A 1 149 ? 31.443 -14.761 4.823 1.00 69.12 149 VAL A O 1
ATOM 1229 N N . MET A 1 150 ? 29.770 -13.289 4.575 1.00 60.97 150 MET A N 1
ATOM 1230 C CA . MET A 1 150 ? 30.110 -12.504 5.765 1.00 60.97 150 MET A CA 1
ATOM 1231 C C . MET A 1 150 ? 29.937 -13.303 7.061 1.00 60.97 150 MET A C 1
ATOM 1233 O O . MET A 1 150 ? 30.803 -13.214 7.935 1.00 60.97 150 MET A O 1
ATOM 1237 N N . SER A 1 151 ? 28.900 -14.140 7.173 1.00 60.78 151 SER A N 1
ATOM 1238 C CA . SER A 1 151 ? 28.689 -15.007 8.342 1.00 60.78 151 SER A CA 1
ATOM 1239 C C . SER A 1 151 ? 29.795 -16.059 8.497 1.00 60.78 151 SER A C 1
ATOM 1241 O O . SER A 1 151 ? 30.240 -16.324 9.616 1.00 60.78 151 SER A O 1
ATOM 1243 N N . LYS A 1 152 ? 30.321 -16.580 7.379 1.00 61.53 152 LYS A N 1
ATOM 1244 C CA . LYS A 1 152 ? 31.438 -17.543 7.336 1.00 61.53 152 LYS A CA 1
ATOM 1245 C C . LYS A 1 152 ? 32.833 -16.906 7.427 1.00 61.53 152 LYS A C 1
ATOM 1247 O O . LYS A 1 152 ? 33.812 -17.617 7.647 1.00 61.53 152 LYS A O 1
ATOM 1252 N N . SER A 1 153 ? 32.956 -15.587 7.272 1.00 59.81 153 SER A N 1
ATOM 1253 C CA . SER A 1 153 ? 34.242 -14.877 7.346 1.00 59.81 153 SER A CA 1
ATOM 1254 C C . SER A 1 153 ? 34.805 -14.824 8.780 1.00 59.81 153 SER A C 1
ATOM 1256 O O . SER A 1 153 ? 34.054 -14.799 9.752 1.00 59.81 153 SER A O 1
ATOM 1258 N N . LYS A 1 154 ? 36.132 -14.760 8.957 1.00 56.66 154 LYS A N 1
ATOM 1259 C CA . LYS A 1 154 ? 36.797 -14.594 10.274 1.00 56.66 154 LYS A CA 1
ATOM 1260 C C . LYS A 1 154 ? 36.869 -13.122 10.734 1.00 56.66 154 LYS A C 1
ATOM 1262 O O . LYS A 1 154 ? 37.851 -12.708 11.339 1.00 56.66 154 LYS A O 1
ATOM 1267 N N . ILE A 1 155 ? 35.864 -12.307 10.416 1.00 61.38 155 ILE A N 1
ATOM 1268 C CA . ILE A 1 155 ? 35.775 -10.915 10.895 1.00 61.38 155 ILE A CA 1
ATOM 1269 C C . ILE A 1 155 ? 35.427 -10.915 12.399 1.00 61.38 155 ILE A C 1
ATOM 1271 O O . ILE A 1 155 ? 34.727 -11.819 12.865 1.00 61.38 155 ILE A O 1
ATOM 1275 N N . SER A 1 156 ? 35.927 -9.940 13.170 1.00 59.34 156 SER A N 1
ATOM 1276 C CA . SER A 1 156 ? 35.634 -9.823 14.609 1.00 59.34 156 SER A CA 1
ATOM 1277 C C . SER A 1 156 ? 34.124 -9.735 14.871 1.00 59.34 156 SER A C 1
ATOM 1279 O O . SER A 1 156 ? 33.391 -9.117 14.098 1.00 59.34 156 SER A O 1
ATOM 1281 N N . SER A 1 157 ? 33.653 -10.341 15.964 1.00 58.56 157 SER A N 1
ATOM 1282 C CA . SER A 1 157 ? 32.229 -10.397 16.338 1.00 58.56 157 SER A CA 1
ATOM 1283 C C . SER A 1 157 ? 31.569 -9.014 16.387 1.00 58.56 157 SER A C 1
ATOM 1285 O O . SER A 1 157 ? 30.513 -8.823 15.798 1.00 58.56 157 SER A O 1
ATOM 1287 N N . SER A 1 158 ? 32.247 -8.011 16.950 1.00 58.00 158 SER A N 1
ATOM 1288 C CA . SER A 1 158 ? 31.743 -6.631 17.029 1.00 58.00 158 SER A CA 1
ATOM 1289 C C . SER A 1 158 ? 31.519 -5.960 15.666 1.00 58.00 158 SER A C 1
ATOM 1291 O O . SER A 1 158 ? 30.553 -5.220 15.482 1.00 58.00 158 SER A O 1
ATOM 1293 N N . ASN A 1 159 ? 32.388 -6.228 14.686 1.00 57.84 159 ASN A N 1
ATOM 1294 C CA . ASN A 1 159 ? 32.238 -5.700 13.330 1.00 57.84 159 ASN A CA 1
ATOM 1295 C C . ASN A 1 159 ? 31.236 -6.521 12.515 1.00 57.84 159 ASN A C 1
ATOM 1297 O O . ASN A 1 159 ? 30.529 -5.952 11.684 1.00 57.84 159 ASN A O 1
ATOM 1301 N N . LYS A 1 160 ? 31.126 -7.829 12.779 1.00 55.88 160 LYS A N 1
ATOM 1302 C CA . LYS A 1 160 ? 30.065 -8.668 12.216 1.00 55.88 160 LYS A CA 1
ATOM 1303 C C . LYS A 1 160 ? 28.693 -8.164 12.633 1.00 55.88 160 LYS A C 1
ATOM 1305 O O . LYS A 1 160 ? 27.870 -7.968 11.753 1.00 55.88 160 LYS A O 1
ATOM 1310 N N . ASP A 1 161 ? 28.472 -7.868 13.910 1.00 57.03 161 ASP A N 1
ATOM 1311 C CA . ASP A 1 161 ? 27.161 -7.433 14.407 1.00 57.03 161 ASP A CA 1
ATOM 1312 C C . ASP A 1 161 ? 26.754 -6.059 13.864 1.00 57.03 161 ASP A C 1
ATOM 1314 O O . ASP A 1 161 ? 25.593 -5.844 13.529 1.00 57.03 161 ASP A O 1
ATOM 1318 N N . LYS A 1 162 ? 27.707 -5.137 13.680 1.00 59.38 162 LYS A N 1
ATOM 1319 C CA . LYS A 1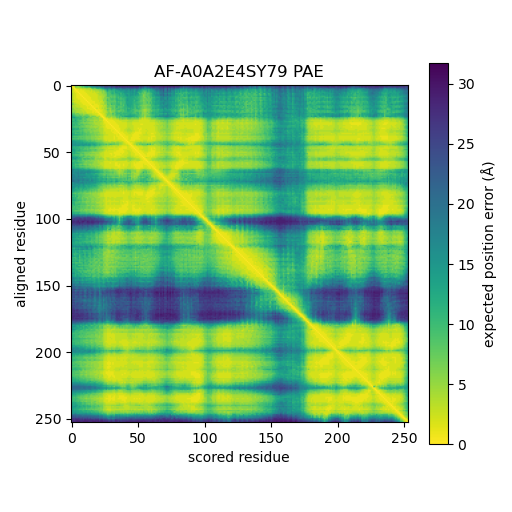 162 ? 27.438 -3.817 13.085 1.00 59.38 162 LYS A CA 1
ATOM 1320 C C . LYS A 1 162 ? 27.132 -3.900 11.586 1.00 59.38 162 LYS A C 1
ATOM 1322 O O . LYS A 1 162 ? 26.224 -3.231 11.094 1.00 59.38 162 LYS A O 1
ATOM 1327 N N . ILE A 1 163 ? 27.877 -4.731 10.856 1.00 57.19 163 ILE A N 1
ATOM 1328 C CA . ILE A 1 163 ? 27.669 -4.953 9.420 1.00 57.19 163 ILE A CA 1
ATOM 1329 C C . ILE A 1 163 ? 26.360 -5.720 9.204 1.00 57.19 163 ILE A C 1
ATOM 1331 O O . ILE A 1 163 ? 25.507 -5.255 8.453 1.00 57.19 163 ILE A O 1
ATOM 1335 N N . LEU A 1 164 ? 26.148 -6.829 9.913 1.00 56.44 164 LEU A N 1
ATOM 1336 C CA . LEU A 1 164 ? 24.921 -7.625 9.862 1.00 56.44 164 LEU A CA 1
ATOM 1337 C C . LEU A 1 164 ? 23.709 -6.812 10.335 1.00 56.44 164 LEU A C 1
ATOM 1339 O O . LEU A 1 164 ? 22.656 -6.900 9.717 1.00 56.44 164 LEU A O 1
ATOM 1343 N N . GLY A 1 165 ? 23.879 -5.958 11.348 1.00 55.12 165 GLY A N 1
ATOM 1344 C CA . GLY A 1 165 ? 22.892 -4.976 11.795 1.00 55.12 165 GLY A CA 1
ATOM 1345 C C . GLY A 1 165 ? 22.492 -4.012 10.682 1.00 55.12 165 GLY A C 1
ATOM 1346 O O . GLY A 1 165 ? 21.312 -3.853 10.435 1.00 55.12 165 GLY A O 1
ATOM 1347 N N . SER A 1 166 ? 23.433 -3.475 9.898 1.00 54.50 166 SER A N 1
ATOM 1348 C CA . SER A 1 166 ? 23.096 -2.634 8.732 1.00 54.50 166 SER A CA 1
ATOM 1349 C C . SER A 1 166 ? 22.383 -3.387 7.591 1.00 54.50 166 SER A C 1
ATOM 1351 O O . SER A 1 166 ? 21.594 -2.797 6.848 1.00 54.50 166 SER A O 1
ATOM 1353 N N . PHE A 1 167 ? 22.623 -4.697 7.449 1.00 49.88 167 PHE A N 1
ATOM 1354 C CA . PHE A 1 167 ? 21.885 -5.553 6.513 1.00 49.88 167 PHE A CA 1
ATOM 1355 C C . PHE A 1 167 ? 20.489 -5.887 7.042 1.00 49.88 167 PHE A C 1
ATOM 1357 O O . PHE A 1 167 ? 19.535 -5.898 6.266 1.00 49.88 167 PHE A O 1
ATOM 1364 N N . LYS A 1 168 ? 20.365 -6.078 8.358 1.00 46.91 168 LYS A N 1
ATOM 1365 C CA . LYS A 1 168 ? 19.109 -6.334 9.057 1.00 46.91 168 LYS A CA 1
ATOM 1366 C C . LYS A 1 168 ? 18.241 -5.078 9.171 1.00 46.91 168 LYS A C 1
ATOM 1368 O O . LYS A 1 168 ? 17.041 -5.164 8.997 1.00 46.91 168 LYS A O 1
ATOM 1373 N N . ASP A 1 169 ? 18.839 -3.899 9.303 1.00 47.44 169 ASP A N 1
ATOM 1374 C CA . ASP A 1 169 ? 18.171 -2.592 9.236 1.00 47.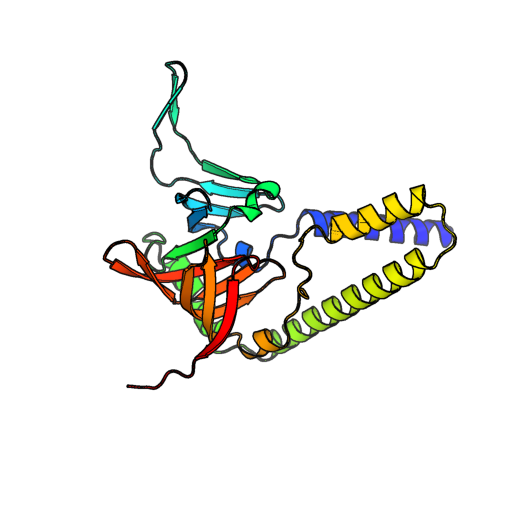44 169 ASP A CA 1
ATOM 1375 C C . ASP A 1 169 ? 17.665 -2.289 7.824 1.00 47.44 169 ASP A C 1
ATOM 1377 O O . ASP A 1 169 ? 16.603 -1.700 7.623 1.00 47.44 169 ASP A O 1
ATOM 1381 N N . ASN A 1 170 ? 18.375 -2.786 6.809 1.00 44.16 170 ASN A N 1
ATOM 1382 C CA . ASN A 1 170 ? 17.875 -2.823 5.438 1.00 44.16 170 ASN A CA 1
ATOM 1383 C C . ASN A 1 170 ? 16.779 -3.879 5.224 1.00 44.16 170 ASN A C 1
ATOM 1385 O O . ASN A 1 170 ? 16.064 -3.789 4.222 1.00 44.16 170 ASN A O 1
ATOM 1389 N N . SER A 1 171 ? 16.647 -4.829 6.151 1.00 42.12 171 SER A N 1
ATOM 1390 C CA . SER A 1 171 ? 15.596 -5.840 6.231 1.00 42.12 171 SER A CA 1
ATOM 1391 C C . SER A 1 171 ? 14.582 -5.569 7.351 1.00 42.12 171 SER A C 1
ATOM 1393 O O . SER A 1 171 ? 13.772 -6.449 7.612 1.00 42.12 171 SER A O 1
ATOM 1395 N N . LEU A 1 172 ? 14.556 -4.378 7.978 1.00 36.81 172 LEU A N 1
ATOM 1396 C CA . LEU A 1 172 ? 13.561 -3.969 8.994 1.00 36.81 172 LEU A CA 1
ATOM 1397 C C . LEU A 1 172 ? 12.166 -3.715 8.381 1.00 36.81 172 LEU A C 1
ATOM 1399 O O . LEU A 1 172 ? 11.391 -2.874 8.826 1.00 36.81 172 LEU A O 1
ATOM 1403 N N . ASN A 1 173 ? 11.838 -4.461 7.333 1.00 41.31 173 ASN A N 1
ATOM 1404 C CA . ASN A 1 173 ? 10.502 -4.984 7.162 1.00 41.31 173 ASN A CA 1
ATOM 1405 C C . ASN A 1 173 ? 10.579 -6.423 7.696 1.00 41.31 173 ASN A C 1
ATOM 1407 O O . ASN A 1 173 ? 10.968 -7.314 6.945 1.00 41.31 173 ASN A O 1
ATOM 1411 N N . ASP A 1 174 ? 10.200 -6.660 8.955 1.00 36.12 174 ASP A N 1
ATOM 1412 C CA . ASP A 1 174 ? 10.078 -7.998 9.576 1.00 36.12 174 ASP A CA 1
ATOM 1413 C C . ASP A 1 174 ? 8.982 -8.882 8.918 1.00 36.12 174 ASP A C 1
ATOM 1415 O O . ASP A 1 174 ? 8.374 -9.752 9.535 1.00 36.12 174 ASP A O 1
ATOM 1419 N N . PHE A 1 175 ? 8.740 -8.700 7.619 1.00 37.62 175 PHE A N 1
ATOM 1420 C CA . PHE A 1 175 ? 8.172 -9.708 6.745 1.00 37.62 175 PHE A CA 1
ATOM 1421 C C . PHE A 1 175 ? 9.304 -10.357 5.963 1.00 37.62 175 PHE A C 1
ATOM 1423 O O . PHE A 1 175 ? 9.673 -9.911 4.881 1.00 37.62 175 PHE A O 1
ATOM 1430 N N . SER A 1 176 ? 9.768 -11.495 6.476 1.00 36.22 176 SER A N 1
ATOM 1431 C CA . SER A 1 176 ? 10.576 -12.507 5.779 1.00 36.22 176 SER A CA 1
ATOM 1432 C C . SER A 1 176 ? 9.877 -13.132 4.556 1.00 36.22 176 SER A C 1
ATOM 1434 O O . SER A 1 176 ? 10.243 -14.210 4.096 1.00 36.22 176 SER A O 1
ATOM 1436 N N . GLY A 1 177 ? 8.845 -12.480 4.016 1.00 44.59 177 GLY A N 1
ATOM 1437 C CA . GLY A 1 177 ? 8.226 -12.863 2.764 1.00 44.59 177 GLY A CA 1
ATOM 1438 C C . GLY A 1 177 ? 8.983 -12.218 1.618 1.00 44.59 177 GLY A C 1
ATOM 1439 O O . GLY A 1 177 ? 9.123 -10.997 1.590 1.00 44.59 177 GLY A O 1
ATOM 1440 N N . GLU A 1 178 ? 9.403 -13.023 0.643 1.00 54.88 178 GLU A N 1
ATOM 1441 C CA . GLU A 1 178 ? 9.936 -12.533 -0.627 1.00 54.88 178 GLU A CA 1
ATOM 1442 C C . GLU A 1 178 ? 9.097 -11.342 -1.123 1.00 54.88 178 GLU A C 1
ATOM 1444 O O . GLU A 1 178 ? 7.851 -11.381 -1.173 1.00 54.88 178 GLU A O 1
ATOM 1449 N N . SER A 1 179 ? 9.798 -10.246 -1.432 1.00 62.09 179 SER A N 1
ATOM 1450 C CA . SER A 1 179 ? 9.189 -9.016 -1.943 1.00 62.09 179 SER A CA 1
ATOM 1451 C C . SER A 1 179 ? 8.417 -9.283 -3.239 1.00 62.09 179 SER A C 1
ATOM 1453 O O . SER A 1 179 ? 7.399 -8.642 -3.510 1.00 62.09 179 SER A O 1
ATOM 1455 N N . HIS A 1 180 ? 8.879 -10.282 -3.991 1.00 71.31 180 HIS A N 1
ATOM 1456 C CA . HIS A 1 180 ? 8.257 -10.840 -5.173 1.00 71.31 180 HIS A CA 1
ATOM 1457 C C . HIS A 1 180 ? 7.483 -12.120 -4.833 1.00 71.31 180 HIS A C 1
ATOM 1459 O O . HIS A 1 180 ? 7.977 -12.981 -4.119 1.00 71.31 180 HIS A O 1
ATOM 1465 N N . GLN A 1 181 ? 6.269 -12.256 -5.367 1.00 78.81 181 GLN A N 1
ATOM 1466 C CA . GLN A 1 181 ? 5.430 -13.440 -5.186 1.00 78.81 181 GLN A CA 1
ATOM 1467 C C . GLN A 1 181 ? 5.016 -13.945 -6.575 1.00 78.81 181 GLN A C 1
ATOM 1469 O O . GLN A 1 181 ? 4.036 -13.443 -7.137 1.00 78.81 181 GLN A O 1
ATOM 1474 N N . PRO A 1 182 ? 5.731 -14.935 -7.156 1.00 81.38 182 PRO A N 1
ATOM 1475 C CA . PRO A 1 182 ? 5.485 -15.396 -8.526 1.00 81.38 182 PRO A CA 1
ATOM 1476 C C . PRO A 1 182 ? 4.039 -15.843 -8.772 1.00 81.38 182 PRO A C 1
ATOM 1478 O O . PRO A 1 182 ? 3.519 -15.725 -9.881 1.00 81.38 182 PRO A O 1
ATOM 1481 N N . VAL A 1 183 ? 3.388 -16.365 -7.729 1.00 85.81 183 VAL A N 1
ATOM 1482 C CA . VAL A 1 183 ? 1.989 -16.798 -7.771 1.00 85.81 183 VAL A CA 1
ATOM 1483 C C . VAL A 1 183 ? 1.058 -15.600 -7.950 1.00 85.81 183 VAL A C 1
ATOM 1485 O O . VAL A 1 183 ? 0.221 -15.617 -8.847 1.00 85.81 183 VAL A O 1
ATOM 1488 N N . TRP A 1 184 ? 1.226 -14.540 -7.155 1.00 88.06 184 TRP A N 1
ATOM 1489 C CA . TRP A 1 184 ? 0.372 -13.345 -7.204 1.00 88.06 184 TRP A CA 1
ATOM 1490 C C . TRP A 1 184 ? 0.522 -12.582 -8.513 1.00 88.06 184 TRP A C 1
ATOM 1492 O O . TRP A 1 184 ? -0.445 -12.023 -9.023 1.00 88.06 184 TRP A O 1
ATOM 1502 N N . GLU A 1 185 ? 1.708 -12.635 -9.110 1.00 87.81 185 GLU A N 1
ATOM 1503 C CA . GLU A 1 185 ? 1.992 -11.991 -10.386 1.00 87.81 185 GLU A CA 1
ATOM 1504 C C . GLU A 1 185 ? 1.079 -12.471 -11.527 1.00 87.81 185 GLU A C 1
ATOM 1506 O O . GLU A 1 185 ? 0.712 -11.690 -12.405 1.00 87.81 185 GLU A O 1
ATOM 1511 N N . LYS A 1 18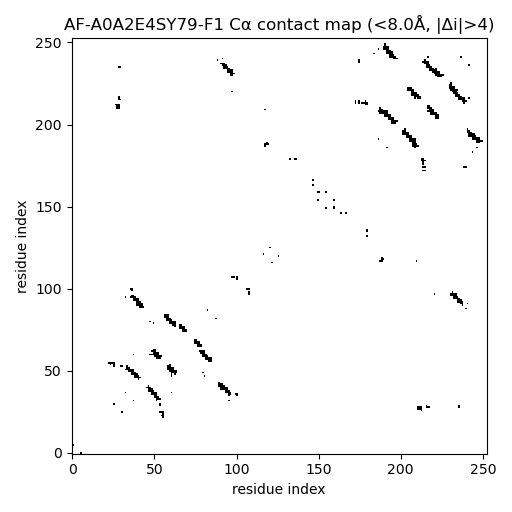6 ? 0.646 -13.740 -11.490 1.00 88.25 186 LYS A N 1
ATOM 1512 C CA . LYS A 1 186 ? -0.289 -14.328 -12.469 1.00 88.25 186 LYS A CA 1
ATOM 1513 C C . LYS A 1 186 ? -1.733 -13.839 -12.308 1.00 88.25 186 LYS A C 1
ATOM 1515 O O . LYS A 1 186 ? -2.547 -14.045 -13.216 1.00 88.25 186 LYS A O 1
ATOM 1520 N N . TYR A 1 187 ? -2.051 -13.248 -11.158 1.00 91.31 187 TYR A N 1
ATOM 1521 C CA . TYR A 1 187 ? -3.400 -12.827 -10.780 1.00 91.31 187 TYR A CA 1
ATOM 1522 C C . TYR A 1 187 ? -3.609 -11.319 -10.851 1.00 91.31 187 TYR A C 1
ATOM 1524 O O . TYR A 1 187 ? -4.707 -10.844 -10.591 1.00 91.31 187 TYR A O 1
ATOM 1532 N N . ILE A 1 188 ? -2.594 -10.557 -11.252 1.00 91.12 188 ILE A N 1
ATOM 1533 C CA . ILE A 1 188 ? -2.735 -9.116 -11.458 1.00 91.12 188 ILE A CA 1
ATOM 1534 C C . ILE A 1 188 ? -3.735 -8.851 -12.578 1.00 91.12 188 ILE A C 1
ATOM 1536 O O . ILE A 1 188 ? -3.633 -9.425 -13.662 1.00 91.12 188 ILE A O 1
ATOM 1540 N N . GLY A 1 189 ? -4.698 -7.980 -12.289 1.00 90.81 189 GLY A N 1
ATOM 1541 C CA . GLY A 1 189 ? -5.841 -7.689 -13.146 1.00 90.81 189 GLY A CA 1
ATOM 1542 C C . GLY A 1 189 ? -6.937 -8.749 -13.129 1.00 90.81 189 GLY A C 1
ATOM 1543 O O . GLY A 1 189 ? -7.856 -8.664 -13.934 1.00 90.81 189 GLY A O 1
ATOM 1544 N N . LYS A 1 190 ? -6.872 -9.730 -12.222 1.00 92.38 190 LYS A N 1
ATOM 1545 C CA . LYS A 1 190 ? -7.929 -10.723 -12.001 1.00 92.38 190 LYS A CA 1
ATOM 1546 C C . LYS A 1 190 ? -8.573 -10.525 -10.636 1.00 92.38 190 LYS A C 1
ATOM 1548 O O . LYS A 1 190 ? -7.948 -9.974 -9.728 1.00 92.38 190 LYS A O 1
ATOM 1553 N N . ASN A 1 191 ? -9.803 -11.010 -10.492 1.00 94.25 191 ASN A N 1
ATOM 1554 C CA . ASN A 1 191 ? -10.460 -11.060 -9.194 1.00 94.25 191 ASN A CA 1
ATOM 1555 C C . ASN A 1 191 ? -9.764 -12.076 -8.284 1.00 94.25 191 ASN A C 1
ATOM 1557 O O . ASN A 1 191 ? -9.414 -13.181 -8.706 1.00 94.25 191 ASN A O 1
ATOM 1561 N N . VAL A 1 192 ? -9.556 -11.685 -7.034 1.00 95.31 192 VAL A N 1
ATOM 1562 C CA . VAL A 1 192 ? -8.912 -12.491 -5.998 1.00 95.31 192 VAL A CA 1
ATOM 1563 C C . VAL A 1 192 ? -9.678 -12.375 -4.687 1.00 95.31 192 VAL A C 1
ATOM 1565 O O . VAL A 1 192 ? -10.342 -11.368 -4.439 1.00 95.31 192 VAL A O 1
ATOM 1568 N N . ILE A 1 193 ? -9.547 -13.400 -3.846 1.00 95.88 193 ILE A N 1
ATOM 1569 C CA . ILE A 1 193 ? -9.989 -13.374 -2.451 1.00 95.88 193 ILE A CA 1
ATOM 1570 C C . ILE A 1 193 ? -8.782 -13.072 -1.574 1.00 95.88 193 ILE A C 1
ATOM 1572 O O . ILE A 1 193 ? -7.784 -13.809 -1.562 1.00 95.88 193 ILE A O 1
ATOM 1576 N N . VAL A 1 194 ? -8.893 -11.972 -0.844 1.00 95.75 194 VAL A N 1
ATOM 1577 C CA . VAL A 1 194 ? -7.934 -11.516 0.150 1.00 95.75 194 VAL A CA 1
ATOM 1578 C C . VAL A 1 194 ? -8.485 -11.850 1.534 1.00 95.75 194 VAL A C 1
ATOM 1580 O O . VAL A 1 194 ? -9.524 -11.332 1.928 1.00 95.75 194 VAL A O 1
ATOM 1583 N N . GLU A 1 195 ? -7.784 -12.716 2.263 1.00 95.50 195 GLU A N 1
ATOM 1584 C CA . GLU A 1 195 ? -8.093 -13.070 3.652 1.00 95.50 195 GLU A CA 1
ATOM 1585 C C . GLU A 1 195 ? -7.284 -12.162 4.579 1.00 95.50 195 GLU A C 1
ATOM 1587 O O . GLU A 1 195 ? -6.047 -12.170 4.540 1.00 95.50 195 GLU A O 1
ATOM 1592 N N . GLN A 1 196 ? -7.984 -11.400 5.413 1.00 94.69 196 GLN A N 1
ATOM 1593 C CA . GLN A 1 196 ? -7.419 -10.602 6.492 1.00 94.69 196 GLN A CA 1
ATOM 1594 C C . GLN A 1 196 ? -7.727 -11.277 7.832 1.00 94.69 196 GLN A C 1
ATOM 1596 O O . GLN A 1 196 ? -8.880 -11.599 8.117 1.00 94.69 196 GLN A O 1
ATOM 1601 N N . VAL A 1 197 ? -6.701 -11.464 8.659 1.00 91.50 197 VAL A N 1
ATOM 1602 C CA . VAL A 1 197 ? -6.811 -12.055 9.995 1.00 91.50 197 VAL A CA 1
ATOM 1603 C C . VAL A 1 197 ? -6.552 -10.972 11.040 1.00 91.50 197 VAL A C 1
ATOM 1605 O O . VAL A 1 197 ? -5.412 -10.554 11.224 1.00 91.50 197 VAL A O 1
ATOM 1608 N N . LEU A 1 198 ? -7.598 -10.515 11.726 1.00 88.19 198 LEU A N 1
ATOM 1609 C CA . LEU A 1 198 ? -7.517 -9.527 12.809 1.00 88.19 198 LEU A CA 1
ATOM 1610 C C . LEU A 1 198 ? -8.108 -10.135 14.076 1.00 88.19 198 LEU A C 1
ATOM 1612 O O . LEU A 1 198 ? -9.250 -10.581 14.047 1.00 88.19 198 LEU A O 1
ATOM 1616 N N . ASN A 1 199 ? -7.360 -10.146 15.183 1.00 84.81 199 ASN A N 1
ATOM 1617 C CA . ASN A 1 199 ? -7.836 -10.657 16.479 1.00 84.81 199 ASN A CA 1
ATOM 1618 C C . ASN A 1 199 ? -8.531 -12.029 16.356 1.00 84.81 199 ASN A C 1
ATOM 1620 O O . ASN A 1 199 ? -9.648 -12.207 16.826 1.00 84.81 199 ASN A O 1
ATOM 1624 N N . GLU A 1 200 ? -7.900 -12.960 15.628 1.00 82.81 200 GLU A N 1
ATOM 1625 C CA . GLU A 1 200 ? -8.412 -14.312 15.316 1.00 82.81 200 GLU A CA 1
ATOM 1626 C C . GLU A 1 200 ? -9.669 -14.367 14.428 1.00 82.81 200 GLU A C 1
ATOM 1628 O O . GLU A 1 200 ? -10.054 -15.438 13.955 1.00 82.81 200 GLU A O 1
ATOM 1633 N N . THR A 1 201 ? -10.267 -13.221 14.105 1.00 88.62 201 THR A N 1
ATOM 1634 C CA . THR A 1 201 ? -11.357 -13.126 13.136 1.00 88.62 201 THR A CA 1
ATOM 1635 C C . THR A 1 201 ? -10.807 -13.078 11.718 1.00 88.62 201 THR A C 1
ATOM 1637 O O . THR A 1 201 ? -9.891 -12.318 11.394 1.00 88.62 201 THR A O 1
ATOM 1640 N N . LYS A 1 202 ? -11.376 -13.916 10.854 1.00 92.19 202 LYS A N 1
ATOM 1641 C CA . LYS A 1 202 ? -11.047 -13.960 9.432 1.00 92.19 202 LYS A CA 1
ATOM 1642 C C . LYS A 1 202 ? -12.107 -13.205 8.656 1.00 92.19 202 LYS A C 1
ATOM 1644 O O . LYS A 1 202 ? -13.283 -13.547 8.728 1.00 92.19 202 LYS A O 1
ATOM 1649 N N . THR A 1 203 ? -11.680 -12.193 7.914 1.00 93.31 203 THR A N 1
ATOM 1650 C CA . THR A 1 203 ? -12.544 -11.449 6.997 1.00 93.31 203 THR A CA 1
ATOM 1651 C C . THR A 1 203 ? -12.026 -11.613 5.581 1.00 93.31 203 THR A C 1
ATOM 1653 O O . THR A 1 203 ? -10.838 -11.422 5.320 1.00 93.31 203 THR A O 1
ATOM 1656 N N . GLU A 1 204 ? -12.922 -11.958 4.665 1.00 94.44 204 GLU A N 1
ATOM 1657 C CA . GLU A 1 204 ? -12.605 -12.109 3.252 1.00 94.44 204 GLU A CA 1
ATOM 1658 C C . GLU A 1 204 ? -13.073 -10.895 2.455 1.00 94.44 204 GLU A C 1
ATOM 1660 O O . GLU A 1 204 ? -14.162 -10.361 2.670 1.00 94.44 204 GLU A O 1
ATOM 1665 N N . TYR A 1 205 ? -12.238 -10.481 1.508 1.00 94.94 205 TYR A N 1
ATOM 1666 C CA . TYR A 1 205 ? -12.523 -9.400 0.578 1.00 94.94 205 TYR A CA 1
ATOM 1667 C C . TYR A 1 205 ? -12.321 -9.894 -0.846 1.00 94.94 205 TYR A C 1
ATOM 1669 O O . TYR A 1 205 ? -11.305 -10.518 -1.156 1.00 94.94 205 TYR A O 1
ATOM 1677 N N . ILE A 1 206 ? -13.279 -9.586 -1.714 1.00 95.06 206 ILE A N 1
ATOM 1678 C CA . ILE A 1 206 ? -13.217 -9.908 -3.139 1.00 95.06 206 ILE A CA 1
ATOM 1679 C C . ILE A 1 206 ? -12.949 -8.617 -3.904 1.00 95.06 206 ILE A C 1
ATOM 1681 O O . ILE A 1 206 ? -13.676 -7.644 -3.726 1.00 95.06 206 ILE A O 1
ATOM 1685 N N . GLY A 1 207 ? -11.937 -8.622 -4.768 1.00 94.12 207 GLY A N 1
ATOM 1686 C CA . GLY A 1 207 ? -11.632 -7.486 -5.635 1.00 94.12 207 GLY A CA 1
ATOM 1687 C C . GLY A 1 207 ? -10.583 -7.812 -6.692 1.00 94.12 207 GLY A C 1
ATOM 1688 O O . GLY A 1 207 ? -9.988 -8.893 -6.691 1.00 94.12 207 GLY A O 1
ATOM 1689 N N . VAL A 1 208 ? -10.327 -6.867 -7.594 1.00 95.00 208 VAL A N 1
ATOM 1690 C CA . VAL A 1 208 ? -9.332 -7.017 -8.665 1.00 95.00 208 VAL A CA 1
ATOM 1691 C C . VAL A 1 208 ? -7.938 -6.734 -8.112 1.00 95.00 208 VAL A C 1
ATOM 1693 O O . VAL A 1 208 ? -7.676 -5.633 -7.630 1.00 95.00 208 VAL A O 1
ATOM 1696 N N . LEU A 1 209 ? -7.001 -7.680 -8.222 1.00 95.75 209 LEU A N 1
ATOM 1697 C CA . LEU A 1 209 ? -5.620 -7.456 -7.788 1.00 95.75 209 LEU A CA 1
ATOM 1698 C C . LEU A 1 209 ? -4.946 -6.390 -8.659 1.00 95.75 209 LEU A C 1
ATOM 1700 O O . LEU A 1 209 ? -4.586 -6.645 -9.810 1.00 95.75 209 LEU A O 1
ATOM 1704 N N . LYS A 1 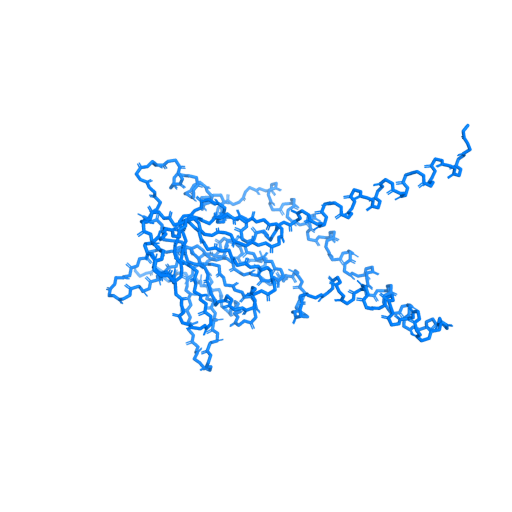210 ? -4.727 -5.200 -8.097 1.00 94.12 210 LYS A N 1
ATOM 1705 C CA . LYS A 1 210 ? -4.064 -4.084 -8.781 1.00 94.12 210 LYS A CA 1
ATOM 1706 C C . LYS A 1 210 ? -2.556 -4.164 -8.636 1.00 94.12 210 LYS A C 1
ATOM 1708 O O . LYS A 1 210 ? -1.830 -4.016 -9.621 1.00 94.12 210 LYS A O 1
ATOM 1713 N N . GLU A 1 211 ? -2.084 -4.323 -7.404 1.00 92.94 211 GLU A N 1
ATOM 1714 C CA . GLU A 1 211 ? -0.663 -4.259 -7.096 1.00 92.94 211 GLU A CA 1
ATOM 1715 C C . GLU A 1 211 ? -0.316 -4.961 -5.783 1.00 92.94 211 GLU A C 1
ATOM 1717 O O . GLU A 1 211 ? -1.151 -5.087 -4.894 1.00 92.94 211 GLU A O 1
ATOM 1722 N N . TYR A 1 212 ? 0.940 -5.374 -5.636 1.00 92.50 212 TYR A N 1
ATOM 1723 C CA . TYR A 1 212 ? 1.495 -5.739 -4.336 1.00 92.50 212 TYR A CA 1
ATOM 1724 C C . TYR A 1 212 ? 2.951 -5.282 -4.196 1.00 92.50 212 TYR A C 1
ATOM 1726 O O . TYR A 1 212 ? 3.684 -5.072 -5.172 1.00 92.50 212 TYR A O 1
ATOM 1734 N N . SER A 1 213 ? 3.382 -5.144 -2.950 1.00 88.94 213 SER A N 1
ATOM 1735 C CA . SER A 1 213 ? 4.753 -4.866 -2.539 1.00 88.94 213 SER A CA 1
ATOM 1736 C C . SER A 1 213 ? 5.193 -5.865 -1.467 1.00 88.94 213 SER A C 1
ATOM 1738 O O . SER A 1 213 ? 4.453 -6.788 -1.129 1.00 88.94 213 SER A O 1
ATOM 1740 N N . ALA A 1 214 ? 6.394 -5.689 -0.911 1.00 83.75 214 ALA A N 1
ATOM 1741 C CA . ALA A 1 214 ? 6.840 -6.448 0.260 1.00 83.75 214 ALA A CA 1
ATOM 1742 C C . ALA A 1 214 ? 5.904 -6.263 1.470 1.00 83.75 214 ALA A C 1
ATOM 1744 O O . ALA A 1 214 ? 5.713 -7.197 2.243 1.00 83.75 214 ALA A O 1
ATOM 1745 N N . ASN A 1 215 ? 5.273 -5.090 1.580 1.00 88.12 215 ASN A N 1
ATOM 1746 C CA . ASN A 1 215 ? 4.539 -4.676 2.772 1.00 88.12 215 ASN A CA 1
ATOM 1747 C C . ASN A 1 215 ? 3.028 -4.598 2.560 1.00 88.12 215 ASN A C 1
ATOM 1749 O O . ASN A 1 215 ? 2.303 -4.656 3.543 1.00 88.12 215 ASN A O 1
ATOM 1753 N N . TYR A 1 216 ? 2.541 -4.482 1.321 1.00 93.94 216 TYR A N 1
ATOM 1754 C CA . TYR A 1 216 ? 1.125 -4.215 1.062 1.00 93.94 216 TYR A CA 1
ATOM 1755 C C . TYR A 1 216 ? 0.567 -4.996 -0.129 1.00 93.94 216 TYR A C 1
ATOM 1757 O O . TYR A 1 216 ? 1.281 -5.292 -1.086 1.00 93.94 216 TYR A O 1
ATOM 1765 N N . ILE A 1 217 ? -0.733 -5.270 -0.093 1.00 95.81 217 ILE A N 1
ATOM 1766 C CA . ILE A 1 217 ? -1.555 -5.783 -1.192 1.00 95.81 217 ILE A CA 1
ATOM 1767 C C . ILE A 1 217 ? -2.615 -4.721 -1.487 1.00 95.81 217 ILE A C 1
ATOM 1769 O O . ILE A 1 217 ? -3.239 -4.212 -0.564 1.00 95.81 217 ILE A O 1
ATOM 1773 N N . LEU A 1 218 ? -2.819 -4.380 -2.755 1.00 96.50 218 LEU A N 1
ATOM 1774 C CA . LEU A 1 218 ? -3.847 -3.445 -3.198 1.00 96.50 218 LEU A CA 1
ATOM 1775 C C . LEU A 1 218 ? -4.828 -4.163 -4.123 1.00 96.50 218 LEU A C 1
ATOM 1777 O O . LEU A 1 218 ? -4.437 -4.669 -5.183 1.00 96.50 218 LEU A O 1
ATOM 1781 N N . ILE A 1 219 ? -6.103 -4.133 -3.744 1.00 96.50 219 ILE A N 1
ATOM 1782 C CA . ILE A 1 219 ? -7.216 -4.595 -4.572 1.00 96.50 219 ILE A CA 1
ATOM 1783 C C . ILE A 1 219 ? -8.159 -3.439 -4.903 1.00 96.50 219 ILE A C 1
ATOM 1785 O O . ILE A 1 219 ? -8.327 -2.513 -4.108 1.00 96.50 219 ILE A O 1
ATOM 1789 N N . TYR A 1 220 ? -8.731 -3.486 -6.101 1.00 94.62 220 TYR A N 1
ATOM 1790 C CA . TYR A 1 220 ? -9.728 -2.540 -6.597 1.00 94.62 220 TYR A CA 1
ATOM 1791 C C . TYR A 1 220 ? -11.129 -3.153 -6.572 1.00 94.62 220 TYR A C 1
ATOM 1793 O O . TYR A 1 220 ? -11.273 -4.377 -6.543 1.00 94.62 220 TYR A O 1
ATOM 1801 N N . ASP A 1 221 ? -12.138 -2.284 -6.615 1.00 92.38 221 ASP A N 1
ATOM 1802 C CA . ASP A 1 221 ? -13.561 -2.622 -6.769 1.00 92.38 221 ASP A CA 1
ATOM 1803 C C . ASP A 1 221 ? -14.061 -3.676 -5.772 1.00 92.38 221 ASP A C 1
ATOM 1805 O O . ASP A 1 221 ? -14.742 -4.641 -6.114 1.00 92.38 221 ASP A O 1
ATOM 1809 N N . THR A 1 222 ? -13.688 -3.497 -4.508 1.00 93.12 222 THR A N 1
ATOM 1810 C CA . THR A 1 222 ? -14.144 -4.344 -3.410 1.00 93.12 222 THR A CA 1
ATOM 1811 C C . THR A 1 222 ? -15.457 -3.825 -2.851 1.00 93.12 222 THR A C 1
ATOM 1813 O O . THR A 1 222 ? -15.571 -2.647 -2.517 1.00 93.12 222 THR A O 1
ATOM 1816 N N . ASN A 1 223 ? -16.434 -4.715 -2.675 1.00 91.56 223 ASN A N 1
ATOM 1817 C CA . ASN A 1 223 ? -17.667 -4.395 -1.960 1.00 91.56 223 ASN A CA 1
ATOM 1818 C C . ASN A 1 223 ? -17.364 -4.226 -0.468 1.00 91.56 223 ASN A C 1
ATOM 1820 O O . ASN A 1 223 ? -17.196 -5.202 0.263 1.00 91.56 223 ASN A O 1
ATOM 1824 N N . PHE A 1 224 ? -17.285 -2.979 -0.015 1.00 89.81 224 PHE A N 1
ATOM 1825 C CA . PHE A 1 224 ? -16.996 -2.643 1.368 1.00 89.81 224 PHE A CA 1
ATOM 1826 C C . PHE A 1 224 ? -18.278 -2.239 2.094 1.00 89.81 224 PHE A C 1
ATOM 1828 O O . PHE A 1 224 ? -18.958 -1.285 1.711 1.00 89.81 224 PHE A O 1
ATOM 1835 N N . LYS A 1 225 ? -18.603 -2.963 3.169 1.00 86.06 225 LYS A N 1
ATOM 1836 C CA . LYS A 1 225 ? -19.727 -2.627 4.044 1.00 86.06 225 LYS A CA 1
ATOM 1837 C C . LYS A 1 225 ? -19.282 -1.567 5.049 1.00 86.06 225 LYS A C 1
ATOM 1839 O O . LYS A 1 225 ? -18.540 -1.864 5.982 1.00 86.06 225 LYS A O 1
ATOM 1844 N N . ASN A 1 226 ? -19.748 -0.335 4.867 1.00 78.69 226 ASN A N 1
ATOM 1845 C CA . ASN A 1 226 ? -19.579 0.740 5.838 1.00 78.69 226 ASN A CA 1
ATOM 1846 C C . ASN A 1 226 ? -20.925 1.004 6.521 1.00 78.69 226 ASN A C 1
ATOM 1848 O O . ASN A 1 226 ? -21.841 1.549 5.901 1.00 78.69 226 ASN A O 1
ATOM 1852 N N . LYS A 1 227 ? -21.045 0.597 7.791 1.00 78.00 227 LYS A N 1
ATOM 1853 C CA . LYS A 1 227 ? -22.318 0.566 8.532 1.00 78.00 227 LYS A CA 1
ATOM 1854 C C . LYS A 1 227 ? -23.357 -0.273 7.772 1.00 78.00 227 LYS A C 1
ATOM 1856 O O . LYS A 1 227 ? -23.175 -1.484 7.653 1.00 78.00 227 LYS A O 1
ATOM 1861 N N . ASP A 1 228 ? -24.371 0.369 7.199 1.00 76.38 228 ASP A N 1
ATOM 1862 C CA . ASP A 1 228 ? -25.476 -0.279 6.483 1.00 76.38 228 ASP A CA 1
ATOM 1863 C C . ASP A 1 228 ? -25.398 -0.115 4.960 1.00 76.38 228 ASP A C 1
ATOM 1865 O O . ASP A 1 228 ? -26.247 -0.628 4.235 1.00 76.38 228 ASP A O 1
ATOM 1869 N N . ILE A 1 229 ? -24.372 0.576 4.451 1.00 83.19 229 ILE A N 1
ATOM 1870 C CA . ILE A 1 229 ? -24.221 0.851 3.021 1.00 83.19 229 ILE A CA 1
ATOM 1871 C C . ILE A 1 229 ? -23.069 0.014 2.471 1.00 83.19 229 ILE A C 1
ATOM 1873 O O . ILE A 1 229 ? -21.934 0.092 2.949 1.00 83.19 229 ILE A O 1
ATOM 1877 N N . ILE A 1 230 ? -23.362 -0.773 1.439 1.00 85.94 230 ILE A N 1
ATOM 1878 C CA . ILE A 1 230 ? -22.347 -1.456 0.636 1.00 85.94 230 ILE A CA 1
ATOM 1879 C C . ILE A 1 230 ? -21.917 -0.494 -0.465 1.00 85.94 230 ILE A C 1
ATOM 1881 O O . ILE A 1 230 ? -22.745 -0.030 -1.248 1.00 85.94 230 ILE A O 1
ATOM 1885 N N . GLN A 1 231 ? -20.627 -0.178 -0.511 1.00 88.62 231 GLN A N 1
ATOM 1886 C CA . GLN A 1 231 ? -20.052 0.702 -1.524 1.00 88.62 231 GLN A CA 1
ATOM 1887 C C . GLN A 1 231 ? -18.816 0.053 -2.129 1.00 88.62 231 GLN A C 1
ATOM 1889 O O . GLN A 1 231 ? -18.088 -0.664 -1.443 1.00 88.62 231 GLN A O 1
ATOM 1894 N N . SER A 1 232 ? -18.564 0.332 -3.406 1.00 90.00 232 SER A N 1
ATOM 1895 C CA . SER A 1 232 ? -17.301 -0.054 -4.026 1.00 90.00 232 SER A CA 1
ATOM 1896 C C . SER A 1 232 ? -16.160 0.765 -3.418 1.00 90.00 232 SER A C 1
ATOM 1898 O O . SER A 1 232 ? -16.273 1.987 -3.239 1.00 90.00 232 SER A O 1
ATOM 1900 N N . ALA A 1 233 ? -15.054 0.099 -3.105 1.00 93.44 233 ALA A N 1
ATOM 1901 C CA . ALA A 1 233 ? -13.851 0.722 -2.586 1.00 93.44 233 ALA A CA 1
ATOM 1902 C C . ALA A 1 233 ? -12.585 0.036 -3.106 1.00 93.44 233 ALA A C 1
ATOM 1904 O O . ALA A 1 233 ? -12.550 -1.174 -3.327 1.00 93.44 233 ALA A O 1
ATOM 1905 N N . ASP A 1 234 ? -11.517 0.815 -3.229 1.00 95.06 234 ASP A N 1
ATOM 1906 C CA . ASP A 1 234 ? -10.163 0.280 -3.311 1.00 95.06 234 ASP A CA 1
ATOM 1907 C C . ASP A 1 234 ? -9.609 0.117 -1.910 1.00 95.06 234 ASP A C 1
ATOM 1909 O O . ASP A 1 234 ?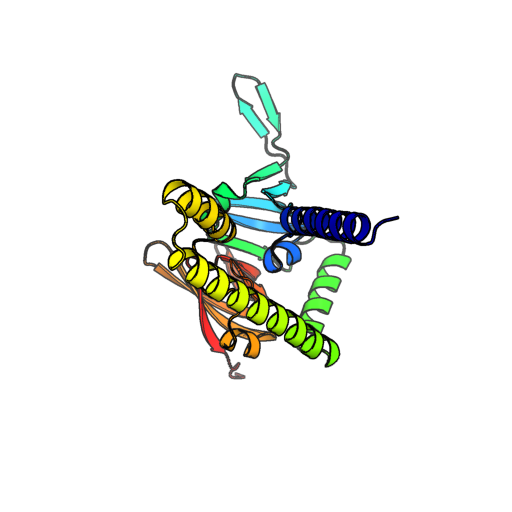 -9.785 0.995 -1.060 1.00 95.06 234 ASP A O 1
ATOM 1913 N N . ILE A 1 235 ? -8.881 -0.970 -1.678 1.00 96.38 235 ILE A N 1
ATOM 1914 C CA . ILE A 1 235 ? -8.356 -1.267 -0.351 1.00 96.38 235 ILE A CA 1
ATOM 1915 C C . ILE A 1 235 ? -6.894 -1.683 -0.432 1.00 96.38 235 ILE A C 1
ATOM 1917 O O . ILE A 1 235 ? -6.527 -2.618 -1.149 1.00 96.38 235 ILE A O 1
ATOM 1921 N N . ILE A 1 236 ? -6.064 -0.987 0.341 1.00 97.19 236 ILE A N 1
ATOM 1922 C CA . ILE A 1 236 ? -4.693 -1.385 0.643 1.00 97.19 236 ILE A CA 1
ATOM 1923 C C . ILE A 1 236 ? -4.704 -2.149 1.962 1.00 97.19 236 ILE A C 1
ATOM 1925 O O . ILE A 1 236 ? -5.110 -1.620 2.995 1.00 97.19 236 ILE A O 1
ATOM 1929 N N . PHE A 1 237 ? -4.185 -3.367 1.924 1.00 96.25 237 PHE A N 1
ATOM 1930 C CA . PHE A 1 237 ? -3.979 -4.218 3.082 1.00 96.25 237 PHE A CA 1
ATOM 1931 C C . PHE A 1 237 ? -2.488 -4.368 3.372 1.00 96.25 237 PHE A C 1
ATOM 1933 O O . PHE A 1 237 ? -1.723 -4.653 2.445 1.00 96.25 237 PHE A O 1
ATOM 1940 N N . PRO A 1 238 ? -2.041 -4.238 4.625 1.00 94.44 238 PRO A N 1
ATOM 1941 C CA . PRO A 1 238 ? -0.705 -4.651 5.001 1.00 94.44 238 PRO A CA 1
ATOM 1942 C C . PRO A 1 238 ? -0.555 -6.174 4.913 1.00 94.44 238 PRO A C 1
ATOM 1944 O O . PRO A 1 238 ? -1.445 -6.958 5.232 1.00 94.44 238 PRO A O 1
ATOM 1947 N N . ARG A 1 239 ? 0.624 -6.626 4.493 1.00 91.12 239 ARG A N 1
ATOM 1948 C CA . ARG A 1 239 ? 0.989 -8.045 4.408 1.00 91.12 239 ARG A CA 1
ATOM 1949 C C . ARG A 1 239 ? 1.302 -8.642 5.775 1.00 91.12 239 ARG A C 1
ATOM 1951 O O . ARG A 1 239 ? 1.731 -9.787 5.822 1.00 91.12 239 ARG A O 1
ATOM 1958 N N . ASN A 1 240 ? 1.106 -7.939 6.883 1.00 86.94 240 ASN A N 1
ATOM 1959 C CA . ASN A 1 240 ? 1.340 -8.544 8.189 1.00 86.94 240 ASN A CA 1
ATOM 1960 C C . ASN A 1 240 ? 0.226 -9.486 8.633 1.00 86.94 240 ASN A C 1
ATOM 1962 O O . ASN A 1 240 ? 0.489 -10.572 9.140 1.00 86.94 240 ASN A O 1
ATOM 1966 N N . ASN A 1 241 ? -1.000 -9.111 8.308 1.00 86.38 241 ASN A N 1
ATOM 1967 C CA . ASN A 1 241 ? -2.231 -9.778 8.698 1.00 86.38 241 ASN A CA 1
ATOM 1968 C C . ASN A 1 241 ? -3.048 -10.264 7.490 1.00 86.38 241 ASN A C 1
ATOM 1970 O O . ASN A 1 241 ? -4.129 -10.811 7.672 1.00 86.38 241 ASN A O 1
ATOM 1974 N N . THR A 1 242 ? -2.549 -10.077 6.262 1.00 92.62 242 THR A N 1
ATOM 1975 C CA . THR A 1 242 ? -3.342 -10.300 5.046 1.00 92.62 242 THR A CA 1
ATOM 1976 C C . THR A 1 242 ? -2.634 -11.169 4.005 1.00 92.62 242 THR A C 1
ATOM 1978 O O . THR A 1 242 ? -1.431 -11.026 3.758 1.00 92.62 242 THR A O 1
ATOM 1981 N N . ARG A 1 243 ? -3.368 -12.079 3.351 1.00 92.06 243 ARG A N 1
ATOM 1982 C CA . ARG A 1 243 ? -2.862 -12.959 2.279 1.00 92.06 243 ARG A CA 1
ATOM 1983 C C . ARG A 1 243 ? -3.885 -13.108 1.152 1.00 92.06 243 ARG A C 1
ATOM 1985 O O . ARG A 1 243 ? -5.079 -13.203 1.401 1.00 92.06 243 ARG A O 1
ATOM 1992 N N . ILE A 1 244 ? -3.406 -13.212 -0.089 1.00 93.25 244 ILE A N 1
ATOM 1993 C CA . ILE A 1 244 ? -4.232 -13.679 -1.214 1.00 93.25 244 ILE A CA 1
ATOM 1994 C C . ILE A 1 244 ? -4.310 -15.206 -1.137 1.00 93.25 244 ILE A C 1
ATOM 1996 O O . ILE A 1 244 ? -3.268 -15.869 -1.143 1.00 93.25 244 ILE A O 1
ATOM 2000 N N . ARG A 1 245 ? -5.526 -15.753 -1.059 1.00 90.50 245 ARG A N 1
ATOM 2001 C CA . ARG A 1 245 ? -5.767 -17.201 -0.918 1.00 90.50 245 ARG A CA 1
ATOM 2002 C C . ARG A 1 245 ? -6.318 -17.848 -2.175 1.00 90.50 245 ARG A C 1
ATOM 2004 O O . ARG A 1 245 ? -5.913 -18.957 -2.510 1.00 90.50 245 ARG A O 1
ATOM 2011 N N . HIS A 1 246 ? -7.198 -17.140 -2.875 1.00 91.19 246 HIS A N 1
ATOM 2012 C CA . HIS A 1 246 ? -7.920 -17.680 -4.020 1.00 91.19 246 HIS A CA 1
ATOM 2013 C C . HIS A 1 246 ? -7.938 -16.679 -5.171 1.00 91.19 246 HIS A C 1
ATOM 2015 O O . HIS A 1 246 ? -7.944 -15.466 -4.959 1.00 91.19 246 HIS A O 1
ATOM 2021 N N . ALA A 1 247 ? -7.959 -17.199 -6.394 1.00 88.06 247 ALA A N 1
ATOM 2022 C CA . ALA A 1 247 ? -8.400 -16.450 -7.559 1.00 88.06 247 ALA A CA 1
ATOM 2023 C C . ALA A 1 247 ? -9.887 -16.726 -7.768 1.00 88.06 247 ALA A C 1
ATOM 2025 O O . ALA A 1 247 ? -10.349 -17.835 -7.506 1.00 88.06 247 ALA A O 1
ATOM 2026 N N . VAL A 1 248 ? -10.620 -15.719 -8.223 1.00 84.38 248 VAL A N 1
ATOM 2027 C CA . VAL A 1 248 ? -12.056 -15.824 -8.467 1.00 84.38 248 VAL A CA 1
ATOM 2028 C C . VAL A 1 248 ? -12.280 -15.865 -9.967 1.00 84.38 248 VAL A C 1
ATOM 2030 O O . VAL A 1 248 ? -11.952 -14.916 -10.683 1.00 84.38 248 VAL A O 1
ATOM 2033 N N . GLU A 1 249 ? -12.867 -16.957 -10.436 1.00 76.44 249 GLU A N 1
ATOM 2034 C CA . GLU A 1 249 ? -13.586 -16.960 -11.702 1.00 76.44 249 GLU A CA 1
ATOM 2035 C C . GLU A 1 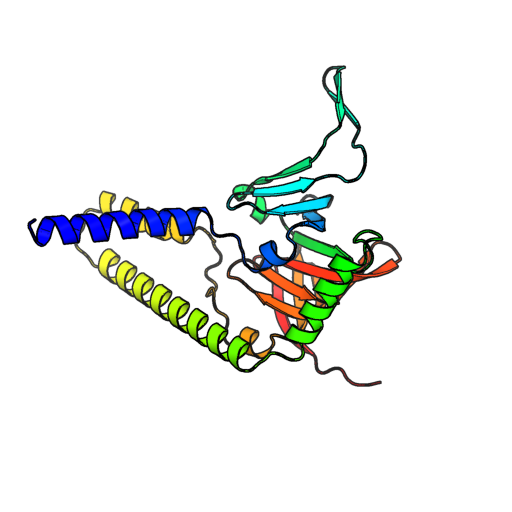249 ? -15.001 -16.481 -11.398 1.00 76.44 249 GLU A C 1
ATOM 2037 O O . GLU A 1 249 ? -15.703 -17.075 -10.581 1.00 76.44 249 GLU A O 1
ATOM 2042 N N . LEU A 1 250 ? -15.392 -15.346 -11.982 1.00 64.44 250 LEU A N 1
ATOM 2043 C CA . LEU A 1 250 ? -16.764 -14.876 -11.856 1.00 64.44 250 LEU A CA 1
ATOM 2044 C C . LEU A 1 250 ? -17.658 -15.907 -12.543 1.00 64.44 250 LEU A C 1
ATOM 2046 O O . LEU A 1 250 ? -17.627 -16.045 -13.765 1.00 64.44 250 LEU A O 1
ATOM 2050 N N . VAL A 1 251 ? -18.429 -16.645 -11.749 1.00 52.44 251 VAL A N 1
ATOM 2051 C CA . VAL A 1 251 ? -19.541 -17.433 -12.268 1.00 52.44 251 VAL A CA 1
ATOM 2052 C C . VAL A 1 251 ? -20.576 -16.407 -12.708 1.00 52.44 251 VAL A C 1
ATOM 2054 O O . VAL A 1 251 ? -21.184 -15.751 -11.865 1.00 52.44 251 VAL A O 1
ATOM 2057 N N . ASN A 1 252 ? -20.704 -16.191 -14.018 1.00 41.91 252 ASN A N 1
ATOM 2058 C CA . ASN A 1 252 ? -21.819 -15.419 -14.556 1.00 41.91 252 ASN A CA 1
ATOM 2059 C C . ASN A 1 252 ? -23.111 -16.092 -14.066 1.00 41.91 252 ASN A C 1
ATOM 2061 O O . ASN A 1 252 ? -23.340 -17.259 -14.390 1.00 41.91 252 ASN A O 1
ATOM 2065 N N . ILE A 1 253 ? -23.894 -15.378 -13.256 1.00 36.41 253 ILE A N 1
ATOM 2066 C CA . ILE A 1 253 ? -25.279 -15.728 -12.920 1.00 36.41 253 ILE A CA 1
ATOM 2067 C C . ILE A 1 253 ? -26.180 -14.985 -13.898 1.00 36.41 253 ILE A C 1
ATOM 2069 O O . ILE A 1 253 ? -25.938 -13.769 -14.083 1.00 36.41 253 ILE A O 1
#

Radius of gyration: 21.79 Å; Cα contacts (8 Å, |Δi|>4): 354; chains: 1; bounding box: 70×45×52 Å

Nearest PDB structures (foldseek):
  6ah0-assembly1_T  TM=6.112E-01  e=3.791E-01  Homo sapiens
  9bxa-assembly1_G  TM=5.199E-01  e=3.388E-01  Bacillus sp. (in: firmicutes)
  5vx6-assembly2_B  TM=3.904E-01  e=2.045E+00  Bacillus subtilis subsp. subtilis str. 168
  5fjl-assembly1_A  TM=1.932E-01  e=1.544E+00  Raptor siadenovirus A

Mean predicted aligned error: 10.0 Å

Sequence (253 aa):
MDSFLFSLIIISVTGVVGAFIKGSKKDRCLRIFQSRKCHLYLSNSEIIWGKMYITSNAIELQFTDIHKKTFNDIDYNKVNYILYKTEFVEIEKIVSFVNCDDINNIKSESRELELKKLLNPNFFVKFLRKIVIFFNIVKDAIFDIAGNVMSKSKISSSNKDKILGSFKDNSLNDFSGESHQPVWEKYIGKNVIVEQVLNETKTEYIGVLKEYSANYILIYDTNFKNKDIIQSADIIFPRNNTRIRHAVELVNI

Foldseek 3Di:
DDPVVVVVVVVVVCVVVVVVCLQFDDDPQLVVLAQAWKWWQFLVRDTDTAGWHDTSFKIKGAHPDWAWDADPNDIDTDGIDIGTPVRCVRTAKMKGFLPPGDPPCPVNVVVVVLLVCQLPPDPVVVVVVVVVVVVLVVVVVVLVVVLVVLVVDPDDPVVSCVVVVVSVVVVVPPQPDRQDDPVVSVQGSFWFWKWFARPNDTDIWIFHFHDGGSFWTKGFQTQDDDPPDTGGIIMIGTPPGMDTDGTDDPPDD